Protein AF-A0A928P678-F1 (afdb_monomer_lite)

Sequence (220 aa):
MGSKSMKQNYIYITSKEWFEETPLKNPVLSLDHNLEQIYPKFYNIEYDLKILATKPATAEEKECPGYNDYREKYGKLDISAIDIAVSSNTSKNVFLNGFNQKQFEYIAPLIKETAEILCLFKCPKINDLSLLSTFKNLRCVHIYWNNSLENLWDMKDNSALMALSFVYVTKLSNVEALANTHIEYINLDSSDNSGKNKKLDVDKSVFEKMKTLKHLFLTI

Radius of gyration: 17.92 Å; chains: 1; bounding box: 51×36×49 Å

Structure (mmCIF, N/CA/C/O backbone):
data_AF-A0A928P678-F1
#
_entry.id   AF-A0A928P678-F1
#
loop_
_atom_site.group_PDB
_atom_site.id
_atom_site.type_symbol
_atom_site.label_atom_id
_atom_site.label_alt_id
_atom_site.label_comp_id
_atom_site.label_asym_id
_atom_site.label_entity_id
_atom_site.label_seq_id
_atom_site.pdbx_PDB_ins_code
_atom_site.Cartn_x
_atom_site.Cartn_y
_atom_site.Cartn_z
_atom_site.occupancy
_atom_site.B_iso_or_equiv
_atom_site.auth_seq_id
_atom_site.auth_comp_id
_atom_site.auth_asym_id
_atom_site.auth_atom_id
_atom_site.pdbx_PDB_model_num
ATOM 1 N N . MET A 1 1 ? 37.704 9.209 -14.124 1.00 35.56 1 MET A N 1
ATOM 2 C CA . MET A 1 1 ? 36.331 9.328 -13.586 1.00 35.56 1 MET A CA 1
ATOM 3 C C . MET A 1 1 ? 35.421 8.435 -14.414 1.00 35.56 1 MET A C 1
ATOM 5 O O . MET A 1 1 ? 35.062 8.803 -15.521 1.00 35.56 1 MET A O 1
ATOM 9 N N . GLY A 1 2 ? 35.148 7.218 -13.942 1.00 34.03 2 GLY A N 1
ATOM 10 C CA . GLY A 1 2 ? 34.249 6.299 -14.641 1.00 34.03 2 GLY A CA 1
ATOM 11 C C . GLY A 1 2 ? 32.801 6.690 -14.367 1.00 34.03 2 GLY A C 1
ATOM 12 O O . GLY A 1 2 ? 32.379 6.676 -13.211 1.00 34.03 2 GLY A O 1
ATOM 13 N N . SER A 1 3 ? 32.046 7.047 -15.406 1.00 35.03 3 SER A N 1
ATOM 14 C CA . SER A 1 3 ? 30.596 7.183 -15.300 1.00 35.03 3 SER A CA 1
ATOM 15 C C . SER A 1 3 ? 30.027 5.817 -14.919 1.00 35.03 3 SER A C 1
ATOM 17 O O . SER A 1 3 ? 30.058 4.882 -15.722 1.00 35.03 3 SER A O 1
ATOM 19 N N . LYS A 1 4 ? 29.519 5.668 -13.692 1.00 40.44 4 LYS A N 1
ATOM 20 C CA . LYS A 1 4 ? 28.651 4.535 -13.363 1.00 40.44 4 LYS A CA 1
ATOM 21 C C . LYS A 1 4 ? 27.438 4.642 -14.283 1.00 40.44 4 LYS A C 1
ATOM 23 O O . LYS A 1 4 ? 26.583 5.492 -14.057 1.00 40.44 4 LYS A O 1
ATOM 28 N N . SER A 1 5 ? 27.399 3.812 -15.324 1.00 40.16 5 SER A N 1
ATOM 29 C CA . SER A 1 5 ? 26.190 3.543 -16.101 1.00 40.16 5 SER A CA 1
ATOM 30 C C . SER A 1 5 ? 25.056 3.311 -15.100 1.00 40.16 5 SER A C 1
ATOM 32 O O . SER A 1 5 ? 25.120 2.384 -14.285 1.00 40.16 5 SER A O 1
ATOM 34 N N . MET A 1 6 ? 24.068 4.212 -15.074 1.00 42.03 6 MET A N 1
ATOM 35 C CA . MET A 1 6 ? 22.842 3.944 -14.333 1.00 42.03 6 MET A CA 1
ATOM 36 C C . MET A 1 6 ? 22.252 2.686 -14.958 1.00 42.03 6 MET A C 1
ATOM 38 O O . MET A 1 6 ? 21.950 2.679 -16.149 1.00 42.03 6 MET A O 1
ATOM 42 N N . LYS A 1 7 ? 22.124 1.609 -14.176 1.00 52.81 7 LYS A N 1
ATOM 43 C CA . LYS A 1 7 ? 21.363 0.434 -14.608 1.00 52.81 7 LYS A CA 1
ATOM 44 C C . LYS A 1 7 ? 19.956 0.920 -14.936 1.00 52.81 7 LYS A C 1
ATOM 46 O O . LYS A 1 7 ? 19.217 1.301 -14.029 1.00 52.81 7 LYS A O 1
ATOM 51 N N . GLN A 1 8 ? 19.632 0.975 -16.221 1.00 55.31 8 GLN A N 1
ATOM 52 C CA . GLN A 1 8 ? 18.341 1.449 -16.684 1.00 55.31 8 GLN A CA 1
ATOM 53 C C . GLN A 1 8 ? 17.301 0.390 -16.321 1.00 55.31 8 GLN A C 1
ATOM 55 O O . GLN A 1 8 ? 17.362 -0.746 -16.791 1.00 55.31 8 GLN A O 1
ATOM 60 N N . ASN A 1 9 ? 16.398 0.736 -15.406 1.00 60.09 9 ASN A N 1
ATOM 61 C CA . ASN A 1 9 ? 15.208 -0.065 -15.161 1.00 60.09 9 ASN A CA 1
ATOM 62 C C . ASN A 1 9 ? 14.222 0.220 -16.297 1.00 60.09 9 ASN A C 1
ATOM 64 O O . ASN A 1 9 ? 13.996 1.380 -16.636 1.00 60.09 9 ASN A O 1
ATOM 68 N N . TYR A 1 10 ? 13.637 -0.829 -16.857 1.00 63.84 10 TYR A N 1
ATOM 69 C CA . TYR A 1 10 ? 12.568 -0.746 -17.842 1.00 63.84 10 TYR A CA 1
ATOM 70 C C . TYR A 1 10 ? 11.228 -0.715 -17.113 1.00 63.84 10 TYR A C 1
ATOM 72 O O . TYR A 1 10 ? 11.048 -1.437 -16.127 1.00 63.84 10 TYR A O 1
ATOM 80 N N . ILE A 1 11 ? 10.301 0.109 -17.596 1.00 65.12 11 ILE A N 1
ATOM 81 C CA . ILE A 1 11 ? 8.929 0.164 -17.096 1.00 65.12 11 ILE A CA 1
ATOM 82 C C . ILE A 1 11 ? 8.003 -0.431 -18.163 1.00 65.12 11 ILE A C 1
ATOM 84 O O . ILE A 1 11 ? 8.160 -0.186 -19.355 1.00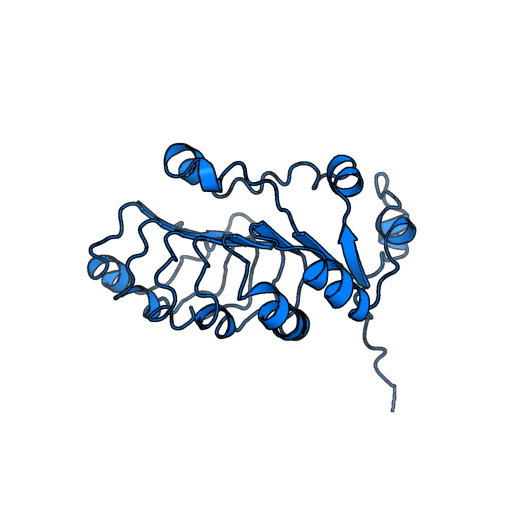 65.12 11 ILE A O 1
ATOM 88 N N . TYR A 1 12 ? 7.063 -1.262 -17.728 1.00 69.56 12 TYR A N 1
ATOM 89 C CA . TYR A 1 12 ? 6.150 -2.025 -18.568 1.00 69.56 12 TYR A CA 1
ATOM 90 C C . TYR A 1 12 ? 4.735 -1.751 -18.103 1.00 69.56 12 TYR A C 1
ATOM 92 O O . TYR A 1 12 ? 4.447 -1.868 -16.914 1.00 69.56 12 TYR A O 1
ATOM 100 N N . ILE A 1 13 ? 3.856 -1.453 -19.048 1.00 64.75 13 ILE A N 1
ATOM 101 C CA . ILE A 1 13 ? 2.420 -1.347 -18.815 1.00 64.75 13 ILE A CA 1
ATOM 102 C C . ILE A 1 13 ? 1.813 -2.541 -19.520 1.00 64.75 13 ILE A C 1
ATOM 104 O O . ILE A 1 13 ? 2.000 -2.712 -20.724 1.00 64.75 13 ILE A O 1
ATOM 108 N N . THR A 1 14 ? 1.188 -3.427 -18.760 1.00 61.69 14 THR A N 1
ATOM 109 C CA . THR A 1 14 ? 0.862 -4.756 -19.278 1.00 61.69 14 THR A CA 1
ATOM 110 C C . THR A 1 14 ? -0.598 -4.839 -19.671 1.00 61.69 14 THR A C 1
ATOM 112 O O . THR A 1 14 ? -1.464 -4.456 -18.885 1.00 61.69 14 THR A O 1
ATOM 115 N N . SER A 1 15 ? -0.868 -5.385 -20.859 1.00 56.16 15 SER A N 1
ATOM 116 C CA . SER A 1 15 ? -2.219 -5.771 -21.262 1.00 56.16 15 SER A CA 1
ATOM 117 C C . SER A 1 15 ? -2.714 -6.966 -20.438 1.00 56.16 15 SER A C 1
ATOM 119 O O . SER A 1 15 ? -1.932 -7.692 -19.815 1.00 56.16 15 SER A O 1
ATOM 121 N N . LYS A 1 16 ? -4.033 -7.187 -20.451 1.00 57.53 16 LYS A N 1
ATOM 122 C CA . LYS A 1 16 ? -4.677 -8.345 -19.815 1.00 57.53 16 LYS A CA 1
ATOM 123 C C . LYS A 1 16 ? -4.087 -9.678 -20.307 1.00 57.53 16 LYS A C 1
ATOM 125 O O . LYS A 1 16 ? -3.743 -10.521 -19.485 1.00 57.53 16 LYS A O 1
ATOM 130 N N . GLU A 1 17 ? -3.852 -9.791 -21.615 1.00 53.03 17 GLU A N 1
ATOM 131 C CA . GLU A 1 17 ? -3.246 -10.958 -22.279 1.00 53.03 17 GLU A CA 1
ATOM 132 C C . GLU A 1 17 ? -1.843 -11.286 -21.747 1.00 53.03 17 GLU A C 1
ATOM 134 O O . GLU A 1 17 ? -1.549 -12.440 -21.456 1.00 53.03 17 GLU A O 1
ATOM 139 N N . TRP A 1 18 ? -0.988 -10.276 -21.535 1.00 55.50 18 TRP A N 1
ATOM 140 C CA . TRP A 1 18 ? 0.354 -10.492 -20.981 1.00 55.50 18 TRP A CA 1
ATOM 141 C C . TRP A 1 18 ? 0.304 -11.119 -19.593 1.00 55.50 18 TRP A C 1
ATOM 143 O O . TRP A 1 18 ? 1.054 -12.046 -19.288 1.00 55.50 18 TRP A O 1
ATOM 153 N N . PHE A 1 19 ? -0.585 -10.604 -18.739 1.00 55.97 19 PHE A N 1
ATOM 154 C CA . PHE A 1 19 ? -0.752 -11.134 -17.396 1.00 55.97 19 PHE A CA 1
ATOM 155 C C . PHE A 1 19 ? -1.125 -12.606 -17.516 1.00 55.97 19 PHE A C 1
ATOM 157 O O . PHE A 1 19 ? -0.399 -13.447 -16.999 1.00 55.97 19 PHE A O 1
ATOM 164 N N . GLU A 1 20 ? -2.148 -12.906 -18.320 1.00 57.41 20 GLU A N 1
ATOM 165 C CA . GLU A 1 20 ? -2.665 -14.246 -18.581 1.00 57.41 20 GLU A CA 1
ATOM 166 C C . GLU A 1 20 ? -1.656 -15.262 -19.148 1.00 57.41 20 GLU A C 1
ATOM 168 O O . GLU A 1 20 ? -1.923 -16.461 -19.118 1.00 57.41 20 GLU A O 1
ATOM 173 N N . GLU A 1 21 ? -0.485 -14.849 -19.613 1.00 52.69 21 GLU A N 1
ATOM 174 C CA . GLU A 1 21 ? 0.541 -15.759 -20.141 1.00 52.69 21 GLU A CA 1
ATOM 175 C C . GLU A 1 21 ? 1.731 -15.970 -19.189 1.00 52.69 21 GLU A C 1
ATOM 177 O O . GLU A 1 21 ? 2.637 -16.754 -19.476 1.00 52.69 21 GLU A O 1
ATOM 182 N N . THR A 1 22 ? 1.746 -15.308 -18.029 1.00 54.31 22 THR A N 1
ATOM 183 C CA . THR A 1 22 ? 2.874 -15.354 -17.081 1.00 54.31 22 THR A CA 1
ATOM 184 C C . THR A 1 22 ? 2.520 -16.092 -15.783 1.00 54.31 22 THR A C 1
ATOM 186 O O . THR A 1 22 ? 1.346 -16.254 -15.465 1.00 54.31 22 THR A O 1
ATOM 189 N N . PRO A 1 23 ? 3.499 -16.472 -14.935 1.00 47.72 23 PRO A N 1
ATOM 190 C CA . PRO A 1 23 ? 3.231 -16.883 -13.548 1.00 47.72 23 PRO A CA 1
ATOM 191 C C . PRO A 1 23 ? 2.574 -15.778 -12.702 1.00 47.72 23 PRO A C 1
ATOM 193 O O . PRO A 1 23 ? 2.156 -16.022 -11.576 1.00 47.72 23 PRO A O 1
ATOM 196 N N . LEU A 1 24 ? 2.506 -14.555 -13.241 1.00 49.16 24 LEU A N 1
ATOM 197 C CA . LEU A 1 24 ? 1.753 -13.438 -12.693 1.00 49.16 24 LEU A CA 1
ATOM 198 C C . LEU A 1 24 ? 0.317 -13.386 -13.245 1.00 49.16 24 LEU A C 1
ATOM 200 O O . LEU A 1 24 ? -0.391 -12.498 -12.825 1.00 49.16 24 LEU A O 1
ATOM 204 N N . LYS A 1 25 ? -0.143 -14.309 -14.116 1.00 44.25 25 LYS A N 1
ATOM 205 C CA . LYS A 1 25 ? -1.545 -14.470 -14.610 1.00 44.25 25 LYS A CA 1
ATOM 206 C C . LYS A 1 25 ? -2.571 -14.442 -13.513 1.00 44.25 25 LYS A C 1
ATOM 208 O O . LYS A 1 25 ? -3.686 -13.960 -13.672 1.00 44.25 25 LYS A O 1
ATOM 213 N N . ASN A 1 26 ? -2.149 -14.995 -12.407 1.00 42.22 26 ASN A N 1
ATOM 214 C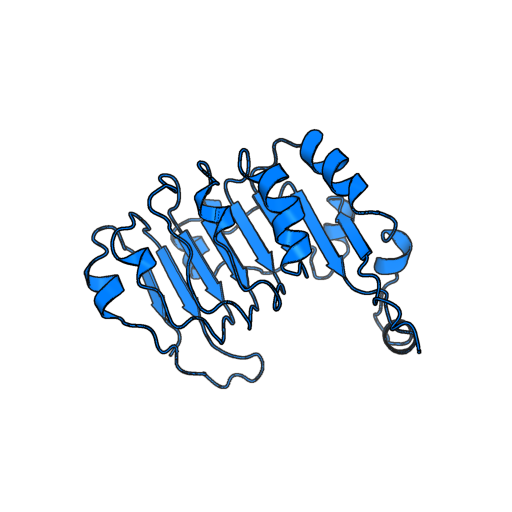 CA . ASN A 1 26 ? -2.841 -14.989 -11.167 1.00 42.22 26 ASN A CA 1
ATOM 215 C C . ASN A 1 26 ? -1.676 -14.862 -10.208 1.00 42.22 26 ASN A C 1
ATOM 217 O O . ASN A 1 26 ? -1.098 -15.896 -9.854 1.00 42.22 26 ASN A O 1
ATOM 221 N N . PRO A 1 27 ? -1.200 -13.648 -9.858 1.00 43.91 27 PRO A N 1
ATOM 222 C CA . PRO A 1 27 ? -0.402 -13.636 -8.676 1.00 43.91 27 PRO A CA 1
ATOM 223 C C . PRO A 1 27 ? -1.417 -14.146 -7.666 1.00 43.91 27 PRO A C 1
ATOM 225 O O . PRO A 1 27 ? -2.398 -13.474 -7.358 1.00 43.91 27 PRO A O 1
ATOM 228 N N . VAL A 1 28 ? -1.183 -15.326 -7.120 1.00 41.03 28 VAL A N 1
ATOM 229 C CA . VAL A 1 28 ? -1.714 -15.640 -5.807 1.00 41.03 28 VAL A CA 1
ATOM 230 C C . VAL A 1 28 ? -0.968 -14.719 -4.819 1.00 41.03 28 VAL A C 1
ATOM 232 O O . VAL A 1 28 ? -0.422 -15.146 -3.821 1.00 41.03 28 VAL A O 1
ATOM 235 N N . LEU A 1 29 ? -0.946 -13.407 -5.094 1.00 45.59 29 LEU A N 1
ATOM 236 C CA . LEU A 1 29 ? -1.287 -12.359 -4.164 1.00 45.59 29 LEU A CA 1
ATOM 237 C C . LEU A 1 29 ? -2.767 -12.553 -3.847 1.00 45.59 29 LEU A C 1
ATOM 239 O O . LEU A 1 29 ? -3.598 -11.680 -4.071 1.00 45.59 29 LEU A O 1
ATOM 243 N N . SER A 1 30 ? -3.080 -13.721 -3.286 1.00 42.94 30 SER A N 1
ATOM 244 C CA . SER A 1 30 ? -3.978 -13.748 -2.162 1.00 42.94 30 SER A CA 1
ATOM 245 C C . SER A 1 30 ? -3.389 -12.693 -1.226 1.00 42.94 30 SER A C 1
ATOM 247 O O . SER A 1 30 ? -2.447 -12.963 -0.480 1.00 42.94 30 SER A O 1
ATOM 249 N N . LEU A 1 31 ? -3.895 -11.460 -1.323 1.00 50.00 31 LEU A N 1
ATOM 250 C CA . LEU A 1 31 ? -4.206 -10.682 -0.136 1.00 50.00 31 LEU A CA 1
ATOM 251 C C . LEU A 1 31 ? -4.654 -11.725 0.869 1.00 50.00 31 LEU A C 1
ATOM 253 O O . LEU A 1 31 ? -5.647 -12.352 0.562 1.00 50.00 31 LEU A O 1
ATOM 257 N N . ASP A 1 32 ? -3.817 -12.046 1.861 1.00 54.75 32 ASP A N 1
ATOM 258 C CA . ASP A 1 32 ? -3.996 -13.108 2.865 1.00 54.75 32 ASP A CA 1
ATOM 259 C C . ASP A 1 32 ? -5.317 -13.886 2.716 1.00 54.75 32 ASP A C 1
ATOM 261 O O . ASP A 1 32 ? -6.356 -13.263 2.844 1.00 54.75 32 ASP A O 1
ATOM 265 N N . HIS A 1 33 ? -5.337 -15.202 2.482 1.00 54.41 33 HIS A N 1
ATOM 266 C CA . HIS A 1 33 ? -6.584 -15.972 2.290 1.00 54.41 33 HIS A CA 1
ATOM 267 C C . HIS A 1 33 ? -7.693 -15.661 3.329 1.00 54.41 33 HIS A C 1
ATOM 269 O O . HIS A 1 33 ? -8.878 -15.833 3.051 1.00 54.41 33 HIS A O 1
ATOM 275 N N . ASN A 1 34 ? -7.342 -15.131 4.506 1.00 56.28 34 ASN A N 1
ATOM 276 C CA . ASN A 1 34 ? -8.283 -14.597 5.490 1.00 56.28 34 ASN A CA 1
ATOM 277 C C . ASN A 1 34 ? -9.006 -13.290 5.064 1.00 56.28 34 ASN A C 1
ATOM 279 O O . ASN A 1 34 ? -10.172 -13.100 5.404 1.00 56.28 34 ASN A O 1
ATOM 283 N N . LEU A 1 35 ? -8.368 -12.396 4.301 1.00 61.62 35 LEU A N 1
ATOM 284 C CA . LEU A 1 35 ? -8.981 -11.244 3.622 1.00 61.62 35 LEU A CA 1
ATOM 285 C C . LEU A 1 35 ? -10.094 -11.672 2.651 1.00 61.62 35 LEU A C 1
ATOM 287 O O . LEU A 1 35 ? -11.059 -10.925 2.524 1.00 61.62 35 LEU A O 1
ATOM 291 N N . GLU A 1 36 ? -10.022 -12.856 2.026 1.00 61.53 36 GLU A N 1
ATOM 292 C CA . GLU A 1 36 ? -11.104 -13.404 1.179 1.00 61.53 36 GLU A CA 1
ATOM 293 C C . GLU A 1 36 ? -12.408 -13.568 1.943 1.00 61.53 36 GLU A C 1
ATOM 295 O O . GLU A 1 36 ? -13.468 -13.135 1.491 1.00 61.53 36 GLU A O 1
ATOM 300 N N . GLN A 1 37 ? -12.313 -14.179 3.122 1.00 60.84 37 GLN A N 1
ATOM 301 C CA . GLN A 1 37 ? -13.475 -14.521 3.932 1.00 60.84 37 GLN A CA 1
ATOM 302 C C . GLN A 1 37 ? -14.146 -13.271 4.508 1.00 60.84 37 GLN A C 1
ATOM 304 O O . GLN A 1 37 ? -15.360 -13.252 4.702 1.00 60.84 37 GLN A O 1
ATOM 309 N N . ILE A 1 38 ? -13.360 -12.226 4.777 1.00 61.66 38 ILE A N 1
ATOM 310 C CA . ILE A 1 38 ? -13.812 -11.037 5.505 1.00 61.66 38 ILE A CA 1
ATOM 311 C C . ILE A 1 38 ? -14.162 -9.890 4.542 1.00 61.66 38 ILE A C 1
ATOM 313 O O . ILE A 1 38 ? -15.162 -9.195 4.724 1.00 61.66 38 ILE A O 1
ATOM 317 N N . TYR A 1 39 ? -13.367 -9.698 3.489 1.00 68.31 39 TYR A N 1
ATOM 318 C CA . TYR A 1 39 ? -13.555 -8.660 2.478 1.00 68.31 39 TYR A CA 1
ATOM 319 C C . TYR A 1 39 ? -13.369 -9.244 1.071 1.00 68.31 39 TYR A C 1
ATOM 321 O O . TYR A 1 39 ? -12.397 -8.917 0.389 1.00 68.31 39 TYR A O 1
ATOM 329 N N . PRO A 1 40 ? -14.331 -10.037 0.569 1.00 62.62 40 PRO A N 1
ATOM 330 C CA . PRO A 1 40 ? -14.218 -10.699 -0.735 1.00 62.62 40 PRO A CA 1
ATOM 331 C C . PRO A 1 40 ? -13.987 -9.713 -1.890 1.00 62.62 40 PRO A C 1
ATOM 333 O O . PRO A 1 40 ? -13.274 -10.019 -2.843 1.00 62.62 40 PRO A O 1
ATOM 336 N N . LYS A 1 41 ? -14.503 -8.481 -1.758 1.00 64.31 41 LYS A N 1
ATOM 337 C CA . LYS A 1 41 ? -14.262 -7.363 -2.688 1.00 64.31 41 LYS A CA 1
ATOM 338 C C . LYS A 1 41 ? -12.788 -6.953 -2.818 1.00 64.31 41 LYS A C 1
ATOM 340 O O . LYS A 1 41 ? -12.440 -6.280 -3.780 1.00 64.31 41 LYS A O 1
ATOM 345 N N . PHE A 1 42 ? -11.956 -7.288 -1.835 1.00 65.44 42 PHE A N 1
ATOM 346 C CA . PHE A 1 42 ? -10.526 -7.011 -1.843 1.00 65.44 42 PHE A CA 1
ATOM 347 C C . PHE A 1 42 ? -9.707 -8.237 -2.236 1.00 65.44 42 PHE A C 1
ATOM 349 O O . PHE A 1 42 ? -8.579 -8.081 -2.652 1.00 65.44 42 PHE A O 1
ATOM 356 N N . TYR A 1 43 ? -10.229 -9.454 -2.157 1.00 59.66 43 TYR A N 1
ATOM 357 C CA . TYR A 1 43 ? -9.418 -10.636 -2.432 1.00 59.66 43 TYR A CA 1
ATOM 358 C C . TYR A 1 43 ? -9.335 -11.000 -3.917 1.00 59.66 43 TYR A C 1
ATOM 360 O O . TYR A 1 43 ? -8.250 -11.241 -4.439 1.00 59.66 43 TYR A O 1
ATOM 368 N N . ASN A 1 44 ? -10.469 -10.992 -4.620 1.00 64.00 44 ASN A N 1
ATOM 369 C CA . ASN A 1 44 ? -10.518 -11.321 -6.044 1.00 64.00 44 ASN A CA 1
ATOM 370 C C . ASN A 1 44 ? -10.496 -10.043 -6.894 1.00 64.00 44 ASN A C 1
ATOM 372 O O . ASN A 1 44 ? -11.467 -9.708 -7.574 1.00 64.00 44 ASN A O 1
ATOM 376 N N . ILE A 1 45 ? -9.412 -9.275 -6.768 1.00 68.00 45 ILE A N 1
ATOM 377 C CA . ILE A 1 45 ? -9.255 -8.007 -7.483 1.00 68.00 45 ILE A CA 1
ATOM 378 C C . ILE A 1 45 ? -8.695 -8.263 -8.876 1.00 68.00 45 ILE A C 1
ATOM 380 O O . ILE A 1 45 ? -7.548 -8.685 -9.045 1.00 68.00 45 ILE A O 1
ATOM 384 N N . GLU A 1 46 ? -9.466 -7.878 -9.887 1.00 75.06 46 GLU A N 1
ATOM 385 C CA . GLU A 1 46 ? -8.901 -7.575 -11.192 1.00 75.06 46 GLU A CA 1
ATOM 386 C C . GLU A 1 46 ? -8.268 -6.177 -11.138 1.00 75.06 46 GLU A C 1
ATOM 388 O O . GLU A 1 46 ? -8.942 -5.176 -10.894 1.00 75.06 46 GLU A O 1
ATOM 393 N N . TYR A 1 47 ? -6.943 -6.114 -11.294 1.00 77.06 47 TYR A N 1
ATOM 394 C CA . TYR A 1 47 ? -6.223 -4.841 -11.345 1.00 77.06 47 TYR A CA 1
ATOM 395 C C . TYR A 1 47 ? -6.391 -4.189 -12.720 1.00 77.06 47 TYR A C 1
ATOM 397 O O . TYR A 1 47 ? -5.930 -4.739 -13.724 1.00 77.06 47 TYR A O 1
ATOM 405 N N . ASP A 1 48 ? -7.004 -3.008 -12.746 1.00 81.69 48 ASP A N 1
ATOM 406 C CA . ASP A 1 48 ? -7.289 -2.233 -13.961 1.00 81.69 48 ASP A CA 1
ATOM 407 C C . ASP A 1 48 ? -6.021 -1.592 -14.541 1.00 81.69 48 ASP A C 1
ATOM 409 O O . ASP A 1 48 ? -5.924 -1.351 -15.744 1.00 81.69 48 ASP A O 1
ATOM 413 N N . LEU A 1 49 ? -5.035 -1.320 -13.679 1.00 83.81 49 LEU A N 1
ATOM 414 C CA . LEU A 1 49 ? -3.736 -0.777 -14.056 1.00 83.81 49 LEU A CA 1
ATOM 415 C C . LEU A 1 49 ? -2.623 -1.615 -13.450 1.00 83.81 49 LEU A C 1
ATOM 417 O O . LEU A 1 49 ? -2.488 -1.715 -12.232 1.00 83.81 49 LEU A O 1
ATOM 421 N N . LYS A 1 50 ? -1.797 -2.194 -14.316 1.00 82.12 50 LYS A N 1
ATOM 422 C CA . LYS A 1 50 ? -0.681 -3.060 -13.938 1.00 82.12 50 LYS A CA 1
ATOM 423 C C . LYS A 1 50 ? 0.592 -2.512 -14.552 1.00 82.12 50 LYS A C 1
ATOM 425 O O . LYS A 1 50 ? 0.719 -2.454 -15.778 1.00 82.12 50 LYS A O 1
ATOM 430 N N . ILE A 1 51 ? 1.523 -2.104 -13.696 1.00 82.44 51 ILE A N 1
ATOM 431 C CA . ILE A 1 51 ? 2.786 -1.516 -14.125 1.00 82.44 51 ILE A CA 1
ATOM 432 C C . ILE A 1 51 ? 3.935 -2.223 -13.427 1.00 82.44 51 ILE A C 1
ATOM 434 O O . ILE A 1 51 ? 3.961 -2.381 -12.206 1.00 82.44 51 ILE A O 1
ATOM 438 N N . LEU A 1 52 ? 4.903 -2.663 -14.217 1.00 80.06 52 LEU A N 1
ATOM 439 C CA . LEU A 1 52 ? 6.066 -3.384 -13.735 1.00 80.06 52 LEU A CA 1
ATOM 440 C C . LEU A 1 52 ? 7.319 -2.581 -14.040 1.00 80.06 52 LEU A C 1
ATOM 442 O O . LEU A 1 52 ? 7.549 -2.192 -15.175 1.00 80.06 52 LEU A O 1
ATOM 446 N N . ALA A 1 53 ? 8.155 -2.368 -13.036 1.00 78.19 53 ALA A N 1
ATOM 447 C CA . ALA A 1 53 ? 9.491 -1.823 -13.170 1.00 78.19 53 ALA A CA 1
ATOM 448 C C . ALA A 1 53 ? 10.494 -2.963 -12.954 1.00 78.19 53 ALA A C 1
ATOM 450 O O . ALA A 1 53 ? 10.653 -3.468 -11.846 1.00 78.19 53 ALA A O 1
ATOM 451 N N . THR A 1 54 ? 11.190 -3.389 -14.006 1.00 71.31 54 THR A N 1
ATOM 452 C CA . THR A 1 54 ? 12.186 -4.466 -13.911 1.00 71.31 54 THR A CA 1
ATOM 453 C C . THR A 1 54 ? 13.477 -4.111 -14.635 1.00 71.31 54 THR A C 1
ATOM 455 O O . THR A 1 54 ? 13.511 -3.279 -15.539 1.00 71.31 54 THR A O 1
ATOM 458 N N . LYS A 1 55 ? 14.577 -4.743 -14.228 1.00 69.19 55 LYS A N 1
ATOM 459 C CA . LYS A 1 55 ? 15.851 -4.664 -14.947 1.00 69.19 55 LYS A CA 1
ATOM 460 C C . LYS A 1 55 ? 15.769 -5.498 -16.239 1.00 69.19 55 LYS A C 1
ATOM 462 O O . LYS A 1 55 ? 15.012 -6.476 -16.278 1.00 69.19 55 LYS A O 1
ATOM 467 N N . PRO A 1 56 ? 16.558 -5.168 -17.277 1.00 65.81 56 PRO A N 1
ATOM 468 C CA . PRO A 1 56 ? 16.724 -6.089 -18.396 1.00 65.81 56 PRO A CA 1
ATOM 469 C C . PRO A 1 56 ? 17.258 -7.424 -17.873 1.00 65.81 56 PRO A C 1
ATOM 471 O O . PRO A 1 56 ? 17.994 -7.461 -16.878 1.00 65.81 56 PRO A O 1
ATOM 474 N N . ALA A 1 57 ? 16.874 -8.517 -18.530 1.00 68.25 57 ALA A N 1
ATOM 475 C CA . ALA A 1 57 ? 17.426 -9.817 -18.186 1.00 68.25 57 ALA A CA 1
ATOM 476 C C . ALA A 1 57 ? 18.933 -9.857 -18.449 1.00 68.25 57 ALA A C 1
ATOM 478 O O . ALA A 1 57 ? 19.413 -9.332 -19.459 1.00 68.25 57 ALA A O 1
ATOM 479 N N . THR A 1 58 ? 19.675 -10.473 -17.533 1.00 70.44 58 THR A N 1
ATOM 480 C CA . THR A 1 58 ? 21.098 -10.769 -17.753 1.00 70.44 58 THR A CA 1
ATOM 481 C C . THR A 1 58 ? 21.248 -11.887 -18.787 1.00 70.44 58 THR A C 1
ATOM 483 O O . THR A 1 58 ? 20.293 -12.614 -19.044 1.00 70.44 58 THR A O 1
ATOM 486 N N . ALA A 1 59 ? 22.433 -12.040 -19.388 1.00 73.62 59 ALA A N 1
ATOM 487 C CA . ALA A 1 59 ? 22.699 -13.143 -20.320 1.00 73.62 59 ALA A CA 1
ATOM 488 C C . ALA A 1 59 ? 22.425 -14.512 -19.668 1.00 73.62 59 ALA A C 1
ATOM 490 O O . ALA A 1 59 ? 21.698 -15.321 -20.226 1.00 73.62 59 ALA A O 1
ATOM 491 N N . GLU A 1 60 ? 22.883 -14.695 -18.429 1.00 70.00 60 GLU A N 1
ATOM 492 C CA . GLU A 1 60 ? 22.624 -15.895 -17.622 1.00 70.00 60 GLU A CA 1
ATOM 493 C C . GLU A 1 60 ? 21.125 -16.133 -17.380 1.00 70.00 60 GLU A C 1
ATOM 495 O O . GLU A 1 60 ? 20.652 -17.258 -17.490 1.00 70.00 60 GLU A O 1
ATOM 500 N N . GLU A 1 61 ? 20.349 -15.078 -17.088 1.00 69.12 61 GLU A N 1
ATOM 501 C CA . GLU A 1 61 ? 18.895 -15.198 -16.912 1.00 69.12 61 GLU A CA 1
ATOM 502 C C . GLU A 1 61 ? 18.213 -15.665 -18.206 1.00 69.12 61 GLU A C 1
ATOM 504 O O . GLU A 1 61 ? 17.229 -16.391 -18.116 1.00 69.12 61 GLU A O 1
ATOM 509 N N . LYS A 1 62 ? 18.734 -15.291 -19.385 1.00 68.56 62 LYS A N 1
ATOM 510 C CA . LYS A 1 62 ? 18.193 -15.710 -20.690 1.00 68.56 62 LYS A CA 1
ATOM 511 C C . LYS A 1 62 ? 18.495 -17.167 -21.034 1.00 68.56 62 LYS A C 1
ATOM 513 O O . LYS A 1 62 ? 17.748 -17.771 -21.794 1.00 68.56 62 LYS A O 1
ATOM 518 N N . GLU A 1 63 ? 19.578 -17.714 -20.493 1.00 70.19 63 GLU A N 1
ATOM 519 C CA . GLU A 1 63 ? 19.996 -19.102 -20.717 1.00 70.19 63 GLU A CA 1
ATOM 520 C C . GLU A 1 63 ? 19.286 -20.095 -19.779 1.00 70.19 63 GLU A C 1
ATOM 522 O O . GLU A 1 63 ? 19.325 -21.304 -20.012 1.00 70.19 63 GLU A O 1
ATOM 527 N N . CYS A 1 64 ? 18.595 -19.608 -18.740 1.00 58.81 64 CYS A N 1
ATOM 528 C CA . CYS A 1 64 ? 17.819 -20.450 -17.833 1.00 58.81 64 CYS A CA 1
ATOM 529 C C . CYS A 1 64 ? 16.670 -21.173 -18.567 1.00 58.81 64 CYS A C 1
ATOM 531 O O . CYS A 1 64 ? 15.796 -20.510 -19.135 1.00 58.81 64 CYS A O 1
ATOM 533 N N . PRO A 1 65 ? 16.577 -22.516 -18.491 1.00 45.97 65 PRO A N 1
ATOM 534 C CA . PRO A 1 65 ? 15.439 -23.260 -19.023 1.00 45.97 65 PRO A CA 1
ATOM 535 C C . PRO A 1 65 ? 14.131 -22.783 -18.375 1.00 45.97 65 PRO A C 1
ATOM 537 O O . PRO A 1 65 ? 13.989 -22.815 -17.153 1.00 45.97 65 PRO A O 1
ATOM 540 N N . GLY A 1 66 ? 13.181 -22.315 -19.188 1.00 53.44 66 GLY A N 1
ATOM 541 C CA . GLY A 1 66 ? 11.930 -21.706 -18.715 1.00 53.44 66 GLY A CA 1
ATOM 542 C C . GLY A 1 66 ? 11.966 -20.179 -18.582 1.00 53.44 66 GLY A C 1
ATOM 543 O O . GLY A 1 66 ? 10.930 -19.582 -18.283 1.00 53.44 66 GLY A O 1
ATOM 544 N N . TYR A 1 67 ? 13.108 -19.529 -18.849 1.00 53.28 67 TYR A N 1
ATOM 545 C CA . TYR A 1 67 ? 13.120 -18.104 -19.170 1.00 53.28 67 TYR A CA 1
ATOM 546 C C . TYR A 1 67 ? 12.315 -17.897 -20.446 1.00 53.28 67 TYR A C 1
ATOM 548 O O . TYR A 1 67 ? 12.579 -18.506 -21.481 1.00 53.28 67 TYR A O 1
ATOM 556 N N . ASN A 1 68 ? 11.295 -17.062 -20.353 1.00 55.88 68 ASN A N 1
ATOM 557 C CA . ASN A 1 68 ? 10.396 -16.792 -21.453 1.00 55.88 68 ASN A CA 1
ATOM 558 C C . ASN A 1 68 ? 10.521 -15.291 -21.792 1.00 55.88 68 ASN A C 1
ATOM 560 O O . ASN A 1 68 ? 10.835 -14.453 -20.940 1.00 55.88 68 ASN A O 1
ATOM 564 N N . ASP A 1 69 ? 10.484 -14.983 -23.087 1.00 58.22 69 ASP A N 1
ATOM 565 C CA . ASP A 1 69 ? 11.096 -13.798 -23.718 1.00 58.22 69 ASP A CA 1
ATOM 566 C C . ASP A 1 69 ? 10.333 -12.483 -23.472 1.00 58.22 69 ASP A C 1
ATOM 568 O O . ASP A 1 69 ? 10.657 -11.427 -24.022 1.00 58.22 69 ASP A O 1
ATOM 572 N N . TYR A 1 70 ? 9.330 -12.518 -22.597 1.00 55.97 70 TYR A N 1
ATOM 573 C CA . TYR A 1 70 ? 8.358 -11.451 -22.391 1.00 55.97 70 TYR A CA 1
ATOM 574 C C . TYR A 1 70 ? 8.983 -10.099 -22.013 1.00 55.97 70 TYR A C 1
ATOM 576 O O . TYR A 1 70 ? 8.438 -9.051 -22.363 1.00 55.97 70 TYR A O 1
ATOM 584 N N . ARG A 1 71 ? 10.140 -10.085 -21.335 1.00 57.66 71 ARG A N 1
ATOM 585 C CA . ARG A 1 71 ? 10.861 -8.832 -21.035 1.00 57.66 71 ARG A CA 1
ATOM 586 C C . ARG A 1 71 ? 11.358 -8.134 -22.306 1.00 57.66 71 ARG A C 1
ATOM 588 O O . ARG A 1 71 ? 11.396 -6.914 -22.345 1.00 57.66 71 ARG A O 1
ATOM 595 N N . GLU A 1 72 ? 11.711 -8.884 -23.346 1.00 56.16 72 GLU A N 1
ATOM 596 C CA . GLU A 1 72 ? 12.176 -8.339 -24.628 1.00 56.16 72 GLU A CA 1
ATOM 597 C C . GLU A 1 72 ? 11.014 -8.046 -25.584 1.00 56.16 72 GLU A C 1
ATOM 599 O O . GLU A 1 72 ? 11.027 -7.031 -26.279 1.00 56.16 72 GLU A O 1
ATOM 604 N N . LYS A 1 73 ? 9.972 -8.888 -25.573 1.00 54.78 73 LYS A N 1
ATOM 605 C CA . LYS A 1 73 ? 8.781 -8.733 -26.424 1.00 54.78 73 LYS A CA 1
ATOM 606 C C . LYS A 1 73 ? 7.930 -7.513 -26.049 1.00 54.78 73 LYS A C 1
ATOM 608 O O . LYS A 1 73 ? 7.463 -6.800 -26.937 1.00 54.78 73 LYS A O 1
ATOM 613 N N . TYR A 1 74 ? 7.764 -7.245 -24.751 1.00 52.94 74 TYR A N 1
ATOM 614 C CA . TYR A 1 74 ? 6.895 -6.171 -24.238 1.00 52.94 74 TYR A CA 1
ATOM 615 C C . TYR A 1 74 ? 7.668 -5.004 -23.592 1.00 52.94 74 TYR A C 1
ATOM 617 O O . TYR A 1 74 ? 7.073 -3.988 -23.233 1.00 52.94 74 TYR A O 1
ATOM 625 N N . GLY A 1 75 ? 8.992 -5.121 -23.442 1.00 55.16 75 GLY A N 1
ATOM 626 C CA . GLY A 1 75 ? 9.843 -4.103 -22.822 1.00 55.16 75 GLY A CA 1
ATOM 627 C C . GLY A 1 75 ? 10.232 -3.008 -23.769 1.00 55.16 75 GLY A C 1
ATOM 628 O O . GLY A 1 75 ? 11.286 -3.066 -24.395 1.00 55.16 75 GLY A O 1
ATOM 629 N N . LYS A 1 76 ? 9.370 -2.002 -23.882 1.00 53.09 76 LYS A N 1
ATOM 630 C CA . LYS A 1 76 ? 9.603 -0.915 -24.834 1.00 53.09 76 LYS A CA 1
ATOM 631 C C . LYS A 1 76 ? 9.314 0.486 -24.324 1.00 53.09 76 LYS A C 1
ATOM 633 O O . LYS A 1 76 ? 9.492 1.417 -25.101 1.00 53.09 76 LYS A O 1
ATOM 638 N N . LEU A 1 77 ? 8.889 0.676 -23.077 1.00 53.06 77 LEU A N 1
ATOM 639 C CA . LEU A 1 77 ? 8.275 1.948 -22.709 1.00 53.06 77 LEU A CA 1
ATOM 640 C C . LEU A 1 77 ? 9.085 2.751 -21.683 1.00 53.06 77 LEU A C 1
ATOM 642 O O . LEU A 1 77 ? 9.442 2.295 -20.597 1.00 53.06 77 LEU A O 1
ATOM 646 N N . ASP A 1 78 ? 9.393 3.972 -22.113 1.00 64.44 78 ASP A N 1
ATOM 647 C CA . ASP A 1 78 ? 9.865 5.090 -21.308 1.00 64.44 78 ASP A CA 1
ATOM 648 C C . ASP A 1 78 ? 8.778 5.523 -20.303 1.00 64.44 78 ASP A C 1
ATOM 650 O O . ASP A 1 78 ? 7.599 5.200 -20.459 1.00 64.44 78 ASP A O 1
ATOM 654 N N . ILE A 1 79 ? 9.169 6.264 -19.265 1.00 64.50 79 ILE A N 1
ATOM 655 C CA . ILE A 1 79 ? 8.286 6.747 -18.197 1.00 64.50 79 ILE A CA 1
ATOM 656 C C . ILE A 1 79 ? 7.091 7.552 -18.743 1.00 64.50 79 ILE A C 1
ATOM 658 O O . ILE A 1 79 ? 6.002 7.480 -18.184 1.00 64.50 79 ILE A O 1
ATOM 662 N N . SER A 1 80 ? 7.263 8.212 -19.892 1.00 65.19 80 SER A N 1
ATOM 663 C CA . SER A 1 80 ? 6.226 8.946 -20.632 1.00 65.19 80 SER A CA 1
ATOM 664 C C . SER A 1 80 ? 5.024 8.088 -21.060 1.00 65.19 80 SER A C 1
ATOM 666 O O . SER A 1 80 ? 3.916 8.595 -21.220 1.00 65.19 80 SER A O 1
ATOM 668 N N . ALA A 1 81 ? 5.191 6.771 -21.198 1.00 68.06 81 ALA A N 1
ATOM 669 C CA . ALA A 1 81 ? 4.080 5.867 -21.484 1.00 68.06 81 ALA A CA 1
ATOM 670 C C . ALA A 1 81 ? 3.131 5.681 -20.294 1.00 68.06 81 ALA A C 1
ATOM 672 O O . ALA A 1 81 ? 1.958 5.358 -20.494 1.00 68.06 81 ALA A O 1
ATOM 673 N N . ILE A 1 82 ? 3.634 5.869 -19.065 1.00 75.56 82 ILE A N 1
ATOM 674 C CA . ILE A 1 82 ? 2.822 5.798 -17.844 1.00 75.56 82 ILE A CA 1
ATOM 675 C C . ILE A 1 82 ? 1.755 6.877 -17.902 1.00 75.56 82 ILE A C 1
ATOM 677 O O . ILE A 1 82 ? 0.590 6.580 -17.662 1.00 75.56 82 ILE A O 1
ATOM 681 N N . ASP A 1 83 ? 2.131 8.093 -18.294 1.00 76.81 83 ASP A N 1
ATOM 682 C CA . ASP A 1 83 ? 1.207 9.220 -18.381 1.00 76.81 83 ASP A CA 1
ATOM 683 C C . ASP A 1 83 ? 0.061 8.916 -19.344 1.00 76.81 83 ASP A C 1
ATOM 685 O O . ASP A 1 83 ? -1.094 9.176 -19.016 1.00 76.81 83 ASP A O 1
ATOM 689 N N . ILE A 1 84 ? 0.355 8.310 -20.499 1.00 72.50 84 ILE A N 1
ATOM 690 C CA . ILE A 1 84 ? -0.660 7.916 -21.486 1.00 72.50 84 ILE A CA 1
ATOM 691 C C . ILE A 1 84 ? -1.602 6.869 -20.888 1.00 72.50 84 ILE A C 1
ATOM 693 O O . ILE A 1 84 ? -2.821 7.039 -20.933 1.00 72.50 84 ILE A O 1
ATOM 697 N N . ALA A 1 85 ? -1.052 5.804 -20.301 1.00 70.81 85 ALA A N 1
ATOM 698 C CA . ALA A 1 85 ? -1.865 4.734 -19.735 1.00 70.81 85 ALA A CA 1
ATOM 699 C C . ALA A 1 85 ? -2.744 5.228 -18.584 1.00 70.81 85 ALA A C 1
ATOM 701 O O . ALA A 1 85 ? -3.926 4.898 -18.544 1.00 70.81 85 ALA A O 1
ATOM 702 N N . VAL A 1 86 ? -2.194 6.053 -17.690 1.00 79.69 86 VAL A N 1
ATOM 703 C CA . VAL A 1 86 ? -2.935 6.609 -16.554 1.00 79.69 86 VAL A CA 1
ATOM 704 C C . VAL A 1 86 ? -3.976 7.624 -17.023 1.00 79.69 86 VAL A C 1
ATOM 706 O O . VAL A 1 86 ? -5.126 7.536 -16.614 1.00 79.69 86 VAL A O 1
ATOM 709 N N . SER A 1 87 ? -3.632 8.535 -17.939 1.00 74.69 87 SER A N 1
ATOM 710 C CA . SER A 1 87 ? -4.577 9.546 -18.447 1.00 74.69 87 SER A CA 1
ATOM 711 C C . SER A 1 87 ? -5.752 8.929 -19.205 1.00 74.69 87 SER A C 1
ATOM 713 O O . SER A 1 87 ? -6.840 9.497 -19.237 1.00 74.69 87 SER A O 1
ATOM 715 N N . SER A 1 88 ? -5.543 7.763 -19.820 1.00 68.81 88 SER A N 1
ATOM 716 C CA . SER A 1 88 ? -6.594 7.028 -20.527 1.00 68.81 88 SER A CA 1
ATOM 717 C C . SER A 1 88 ? -7.487 6.177 -19.617 1.00 68.81 88 SER A C 1
ATOM 719 O O . SER A 1 88 ? -8.492 5.649 -20.090 1.00 68.81 88 SER A O 1
ATOM 721 N N . ASN A 1 89 ? -7.138 6.018 -18.334 1.00 65.94 89 ASN A N 1
ATOM 722 C CA . ASN A 1 89 ? -7.729 4.997 -17.476 1.00 65.94 89 ASN A CA 1
ATOM 723 C C . ASN A 1 89 ? -8.131 5.555 -16.101 1.00 65.94 89 ASN A C 1
ATOM 725 O O . ASN A 1 89 ? -7.289 5.975 -15.310 1.00 65.94 89 ASN A O 1
ATOM 729 N N . THR A 1 90 ? -9.418 5.471 -15.754 1.00 80.19 90 THR A N 1
ATOM 730 C CA . THR A 1 90 ? -9.945 5.789 -14.412 1.00 80.19 90 THR A CA 1
ATOM 731 C C . THR A 1 90 ? -9.675 4.644 -13.430 1.00 80.19 90 THR A C 1
ATOM 733 O O . THR A 1 90 ? -10.593 4.102 -12.813 1.00 80.19 90 THR A O 1
ATOM 736 N N . SER A 1 91 ? -8.413 4.228 -13.351 1.00 83.44 91 SER A N 1
ATOM 737 C CA . SER A 1 91 ? -7.985 2.979 -12.718 1.00 83.44 91 SER A CA 1
ATOM 738 C C . SER A 1 91 ? -8.242 3.014 -11.219 1.00 83.44 91 SER A C 1
ATOM 740 O O . SER A 1 91 ? -7.719 3.893 -10.527 1.00 83.44 91 SER A O 1
ATOM 742 N N . LYS A 1 92 ? -8.999 2.045 -10.708 1.00 90.19 92 LYS A N 1
ATOM 743 C CA . LYS A 1 92 ? -9.314 1.943 -9.278 1.00 90.19 92 LYS A CA 1
ATOM 744 C C . LYS A 1 92 ? -8.403 0.949 -8.584 1.00 90.19 92 LYS A C 1
ATOM 746 O O . LYS A 1 92 ? -7.954 1.201 -7.469 1.00 90.19 92 LYS A O 1
ATOM 751 N N . ASN A 1 93 ? -8.089 -0.144 -9.266 1.00 88.31 93 ASN A N 1
ATOM 752 C CA . ASN A 1 93 ? -7.257 -1.214 -8.748 1.00 88.31 93 ASN A CA 1
ATOM 753 C C . ASN A 1 93 ? -5.881 -1.151 -9.414 1.00 88.31 93 ASN A C 1
ATOM 755 O O . ASN A 1 93 ? -5.708 -1.561 -10.563 1.00 88.31 93 ASN A O 1
ATOM 759 N N . VAL A 1 94 ? -4.890 -0.631 -8.692 1.00 89.88 94 VAL A N 1
ATOM 760 C CA . VAL A 1 94 ? -3.546 -0.377 -9.217 1.00 89.88 94 VAL A CA 1
ATOM 761 C C . VAL A 1 94 ? -2.540 -1.371 -8.646 1.00 89.88 94 VAL A C 1
ATOM 763 O O . VAL A 1 94 ? -2.393 -1.514 -7.433 1.00 89.88 94 VAL A O 1
ATOM 766 N N . PHE A 1 95 ? -1.805 -2.031 -9.533 1.00 88.38 95 PHE A N 1
ATOM 767 C CA . PHE A 1 95 ? -0.726 -2.956 -9.217 1.00 88.38 95 PHE A CA 1
ATOM 768 C C . PHE A 1 95 ? 0.610 -2.402 -9.711 1.00 88.38 95 PHE A C 1
ATOM 770 O O . PHE A 1 95 ? 0.810 -2.231 -10.916 1.00 88.38 95 PHE A O 1
ATOM 777 N N . LEU A 1 96 ? 1.537 -2.165 -8.784 1.00 89.56 96 LEU A N 1
ATOM 778 C CA . LEU A 1 96 ? 2.893 -1.698 -9.057 1.00 89.56 96 LEU A CA 1
ATOM 779 C C . LEU A 1 96 ? 3.905 -2.748 -8.601 1.00 89.56 96 LEU A C 1
ATOM 781 O O . LEU A 1 96 ? 3.934 -3.135 -7.433 1.00 89.56 96 LEU A O 1
ATOM 785 N N . ASN A 1 97 ? 4.768 -3.185 -9.513 1.00 86.69 97 ASN A N 1
ATOM 786 C CA . ASN A 1 97 ? 5.776 -4.209 -9.242 1.00 86.69 97 ASN A CA 1
ATOM 787 C C . ASN A 1 97 ? 7.189 -3.667 -9.418 1.00 86.69 97 ASN A C 1
ATOM 789 O O . ASN A 1 97 ? 7.477 -3.073 -10.452 1.00 86.69 97 ASN A O 1
ATOM 793 N N . GLY A 1 98 ? 8.087 -3.905 -8.462 1.00 85.00 98 GLY A N 1
ATOM 794 C CA . GLY A 1 98 ? 9.511 -3.605 -8.661 1.00 85.00 98 GLY A CA 1
ATOM 795 C C . GLY A 1 98 ? 9.878 -2.121 -8.583 1.00 85.00 98 GLY A C 1
ATOM 796 O O . GLY A 1 98 ? 11.025 -1.753 -8.851 1.00 85.00 98 GLY A O 1
ATOM 797 N N . PHE A 1 99 ? 8.929 -1.261 -8.209 1.00 89.06 99 PHE A N 1
ATOM 798 C CA . PHE A 1 99 ? 9.138 0.181 -8.136 1.00 89.06 99 PHE A CA 1
ATOM 799 C C . PHE A 1 99 ? 10.152 0.535 -7.042 1.00 89.06 99 PHE A C 1
ATOM 801 O O . PHE A 1 99 ? 10.186 -0.053 -5.956 1.00 89.06 99 PHE A O 1
ATOM 808 N N . ASN A 1 100 ? 10.991 1.527 -7.335 1.00 90.50 100 ASN A N 1
ATOM 809 C CA . ASN A 1 100 ? 11.790 2.230 -6.333 1.00 90.50 100 ASN A CA 1
ATOM 810 C C . ASN A 1 100 ? 11.112 3.546 -5.910 1.00 90.50 100 ASN A C 1
ATOM 812 O O . ASN A 1 100 ? 10.134 3.962 -6.528 1.00 90.50 100 ASN A O 1
ATOM 816 N N . GLN A 1 101 ? 11.666 4.214 -4.892 1.00 93.75 101 GLN A N 1
ATOM 817 C CA . GLN A 1 101 ? 11.130 5.470 -4.354 1.00 93.75 101 GLN A CA 1
ATOM 818 C C . GLN A 1 101 ? 10.854 6.533 -5.434 1.00 93.75 101 GLN A C 1
ATOM 820 O O . GLN A 1 101 ? 9.733 7.013 -5.536 1.00 93.75 101 GLN A O 1
ATOM 825 N N . LYS A 1 102 ? 11.823 6.830 -6.313 1.00 91.19 102 LYS A N 1
ATOM 826 C CA . LYS A 1 102 ? 11.659 7.853 -7.365 1.00 91.19 102 LYS A CA 1
ATOM 827 C C . LYS A 1 102 ? 10.540 7.518 -8.351 1.00 91.19 102 LYS A C 1
ATOM 829 O O . LYS A 1 102 ? 9.837 8.401 -8.824 1.00 91.19 102 LYS A O 1
ATOM 834 N N . GLN A 1 103 ? 10.393 6.240 -8.693 1.00 89.69 103 GLN A N 1
ATOM 835 C CA . GLN A 1 103 ? 9.330 5.790 -9.593 1.00 89.69 103 GLN A CA 1
ATOM 836 C C . GLN A 1 103 ? 7.960 5.855 -8.911 1.00 89.69 103 GLN A C 1
ATOM 838 O O . GLN A 1 103 ? 6.974 6.187 -9.561 1.00 89.69 103 GLN A O 1
ATOM 843 N N . PHE A 1 104 ? 7.896 5.554 -7.610 1.00 93.19 104 PHE A N 1
ATOM 844 C CA . PHE A 1 104 ? 6.675 5.705 -6.823 1.00 93.19 104 PHE A CA 1
ATOM 845 C C . PHE A 1 104 ? 6.260 7.177 -6.708 1.00 93.19 104 PHE A C 1
ATOM 847 O O . PHE A 1 104 ? 5.107 7.505 -6.967 1.00 93.19 104 PHE A O 1
ATOM 854 N N . GLU A 1 105 ? 7.208 8.069 -6.421 1.00 95.00 105 GLU A N 1
ATOM 855 C CA . GLU A 1 105 ? 6.986 9.520 -6.371 1.00 95.00 105 GLU A CA 1
ATOM 856 C C . GLU A 1 105 ? 6.502 10.094 -7.702 1.00 95.00 105 GLU A C 1
ATOM 858 O O . GLU A 1 105 ? 5.699 11.022 -7.711 1.00 95.00 105 GLU A O 1
ATOM 863 N N . TYR A 1 106 ? 6.951 9.523 -8.821 1.00 90.88 106 TYR A N 1
ATOM 864 C CA . TYR A 1 106 ? 6.462 9.898 -10.142 1.00 90.88 106 TYR A CA 1
ATOM 865 C C . TYR A 1 106 ? 5.007 9.472 -10.365 1.00 90.88 106 TYR A C 1
ATOM 867 O O . TYR A 1 106 ? 4.190 10.265 -10.823 1.00 90.88 106 TYR A O 1
ATOM 875 N N . ILE A 1 107 ? 4.671 8.217 -10.054 1.00 90.38 107 ILE A N 1
ATOM 876 C CA . ILE A 1 107 ? 3.365 7.658 -10.417 1.00 90.38 107 ILE A CA 1
ATOM 877 C C . ILE A 1 107 ? 2.253 7.990 -9.423 1.00 90.38 107 ILE A C 1
ATOM 879 O O . ILE A 1 107 ? 1.099 8.125 -9.824 1.00 90.38 107 ILE A O 1
ATOM 883 N N . ALA A 1 108 ? 2.570 8.131 -8.135 1.00 94.31 108 ALA A N 1
ATOM 884 C CA . ALA A 1 108 ? 1.573 8.358 -7.095 1.00 94.31 108 ALA A CA 1
ATOM 885 C C . ALA A 1 108 ? 0.682 9.590 -7.373 1.00 94.31 108 ALA A C 1
ATOM 887 O O . ALA A 1 108 ? -0.540 9.449 -7.294 1.00 94.31 108 ALA A O 1
ATOM 888 N N . PRO A 1 109 ? 1.220 10.756 -7.794 1.00 93.62 109 PRO A N 1
ATOM 889 C CA . PRO A 1 109 ? 0.405 11.906 -8.187 1.00 93.62 109 PRO A CA 1
ATOM 890 C C . PRO A 1 109 ? -0.559 11.648 -9.350 1.00 93.62 109 PRO A C 1
ATOM 892 O O . PRO A 1 109 ? -1.578 12.328 -9.429 1.00 93.62 109 PRO A O 1
ATOM 895 N N . LEU A 1 110 ? -0.253 10.692 -10.233 1.00 91.69 110 LEU A N 1
ATOM 896 C CA . LEU A 1 110 ? -1.068 10.381 -11.410 1.00 91.69 110 LEU A CA 1
ATOM 897 C C . LEU A 1 110 ? -2.282 9.508 -11.058 1.00 91.69 110 LEU A C 1
ATOM 899 O O . LEU A 1 110 ? -3.307 9.589 -11.724 1.00 91.69 110 LEU A O 1
ATOM 903 N N . ILE A 1 111 ? -2.179 8.685 -10.009 1.00 93.06 111 ILE A N 1
ATOM 904 C CA . ILE A 1 111 ? -3.217 7.709 -9.632 1.00 93.06 111 ILE A CA 1
ATOM 905 C C . ILE A 1 111 ? -3.987 8.078 -8.355 1.00 93.06 111 ILE A C 1
ATOM 907 O O . ILE A 1 111 ? -5.004 7.454 -8.061 1.00 93.06 111 ILE A O 1
ATOM 911 N N . LYS A 1 112 ? -3.527 9.070 -7.578 1.00 94.56 112 LYS A N 1
ATOM 912 C CA . LYS A 1 112 ? -4.082 9.393 -6.246 1.00 94.56 112 LYS A CA 1
ATOM 913 C C . LYS A 1 112 ? -5.575 9.735 -6.228 1.00 94.56 112 LYS A C 1
ATOM 915 O O . LYS A 1 112 ? -6.235 9.516 -5.215 1.00 94.56 112 LYS A O 1
ATOM 920 N N . GLU A 1 113 ? -6.095 10.271 -7.332 1.00 93.38 113 GLU A N 1
ATOM 921 C CA . GLU A 1 113 ? -7.497 10.688 -7.443 1.00 93.38 113 GLU A CA 1
ATOM 922 C C . GLU A 1 113 ? -8.426 9.509 -7.771 1.00 93.38 113 GLU A C 1
ATOM 924 O O . GLU A 1 113 ? -9.619 9.573 -7.486 1.00 93.38 113 GLU A O 1
ATOM 929 N N . THR A 1 114 ? -7.910 8.417 -8.346 1.00 92.81 114 THR A N 1
ATOM 930 C CA . THR A 1 114 ? -8.736 7.292 -8.823 1.00 92.81 114 THR A CA 1
ATOM 931 C C . THR A 1 114 ? -8.520 6.004 -8.041 1.00 92.81 114 THR A C 1
ATOM 933 O O . THR A 1 114 ? -9.457 5.219 -7.909 1.00 92.81 114 THR A O 1
ATOM 936 N N . ALA A 1 115 ? -7.312 5.776 -7.518 1.00 93.88 115 ALA A N 1
ATOM 937 C CA . ALA A 1 115 ? -6.947 4.518 -6.884 1.00 93.88 115 ALA A CA 1
ATOM 938 C C . ALA A 1 115 ? -7.755 4.267 -5.597 1.00 93.88 115 ALA A C 1
ATOM 940 O O . ALA A 1 115 ? -7.627 4.987 -4.606 1.00 93.88 115 ALA A O 1
ATOM 941 N N . GLU A 1 116 ? -8.541 3.191 -5.605 1.00 94.06 116 GLU A N 1
ATOM 942 C CA . GLU A 1 116 ? -9.226 2.638 -4.435 1.00 94.06 116 GLU A CA 1
ATOM 943 C C . GLU A 1 116 ? -8.403 1.519 -3.786 1.00 94.06 116 GLU A C 1
ATOM 945 O O . GLU A 1 116 ? -8.433 1.350 -2.566 1.00 94.06 116 GLU A O 1
ATOM 950 N N . ILE A 1 117 ? -7.653 0.753 -4.580 1.00 92.00 117 ILE A N 1
ATOM 951 C CA . ILE A 1 117 ? -6.814 -0.340 -4.093 1.00 92.00 117 ILE A CA 1
ATOM 952 C C . ILE A 1 117 ? -5.434 -0.233 -4.722 1.00 92.00 117 ILE A C 1
ATOM 954 O O . ILE A 1 117 ? -5.305 -0.168 -5.943 1.00 92.00 117 ILE A O 1
ATOM 958 N N . LEU A 1 118 ? -4.400 -0.226 -3.882 1.00 94.38 118 LEU A N 1
ATOM 959 C CA . LEU A 1 118 ? -3.010 -0.152 -4.312 1.00 94.38 118 LEU A CA 1
ATOM 960 C C . LEU A 1 118 ? -2.232 -1.372 -3.825 1.00 94.38 118 LEU A C 1
ATOM 962 O O . LEU A 1 118 ? -2.122 -1.609 -2.624 1.00 94.38 118 LEU A O 1
ATOM 966 N N . CYS A 1 119 ? -1.630 -2.102 -4.759 1.00 91.94 119 CYS A N 1
ATOM 967 C CA . CYS A 1 119 ? -0.687 -3.170 -4.468 1.00 91.94 119 CYS A CA 1
ATOM 968 C C . CYS A 1 119 ? 0.738 -2.761 -4.862 1.00 91.94 119 CYS A C 1
ATOM 970 O O . CYS A 1 119 ? 1.005 -2.452 -6.023 1.00 91.94 119 CYS A O 1
ATOM 972 N N . LEU A 1 120 ? 1.655 -2.795 -3.893 1.00 92.94 120 LEU A N 1
ATOM 973 C CA . LEU A 1 120 ? 3.094 -2.611 -4.067 1.00 92.94 120 LEU A CA 1
ATOM 974 C C . LEU A 1 120 ? 3.793 -3.963 -3.893 1.00 92.94 120 LEU A C 1
ATOM 976 O O . LEU A 1 120 ? 4.095 -4.391 -2.777 1.00 92.94 120 LEU A O 1
ATOM 980 N N . PHE A 1 121 ? 4.053 -4.647 -5.001 1.00 88.00 121 PHE A N 1
ATOM 981 C CA . PHE A 1 121 ? 4.644 -5.980 -4.997 1.00 88.00 121 PHE A CA 1
ATOM 982 C C . PHE A 1 121 ? 6.130 -5.939 -5.340 1.00 88.00 121 PHE A C 1
ATOM 984 O O . PHE A 1 121 ? 6.533 -5.434 -6.387 1.00 88.00 121 PHE A O 1
ATOM 991 N N . LYS A 1 122 ? 6.973 -6.530 -4.490 1.00 87.12 122 LYS A N 1
ATOM 992 C CA . LYS A 1 122 ? 8.432 -6.537 -4.675 1.00 87.12 122 LYS A CA 1
ATOM 993 C C . LYS A 1 122 ? 8.978 -5.130 -4.903 1.00 87.12 122 LYS A C 1
ATOM 995 O O . LYS A 1 122 ? 9.792 -4.918 -5.797 1.00 87.12 122 LYS A O 1
ATOM 1000 N N . CYS A 1 123 ? 8.562 -4.176 -4.077 1.00 90.88 123 CYS A N 1
ATOM 1001 C CA . CYS A 1 123 ? 9.055 -2.800 -4.107 1.00 90.88 123 CYS A CA 1
ATOM 1002 C C . CYS A 1 123 ? 10.023 -2.547 -2.934 1.00 90.88 123 CYS A C 1
ATOM 1004 O O . CYS A 1 123 ? 9.745 -1.697 -2.087 1.00 90.88 123 CYS A O 1
ATOM 1006 N N . PRO A 1 124 ? 11.164 -3.267 -2.829 1.00 90.81 124 PRO A N 1
ATOM 1007 C CA . PRO A 1 124 ? 11.996 -3.281 -1.626 1.00 90.81 124 PRO A CA 1
ATOM 1008 C C . PRO A 1 124 ? 12.649 -1.937 -1.319 1.00 90.81 124 PRO A C 1
ATOM 1010 O O . PRO A 1 124 ? 13.101 -1.733 -0.204 1.00 90.81 124 PRO A O 1
ATOM 1013 N N . LYS A 1 125 ? 12.728 -1.027 -2.294 1.00 92.56 125 LYS A N 1
ATOM 1014 C CA . LYS A 1 125 ? 13.425 0.262 -2.176 1.00 92.56 125 LYS A CA 1
ATOM 1015 C C . LYS A 1 125 ? 12.486 1.453 -1.975 1.00 92.56 125 LYS A C 1
ATOM 1017 O O . LYS A 1 125 ? 12.955 2.583 -2.063 1.00 92.56 125 LYS A O 1
ATOM 1022 N N . ILE A 1 126 ? 11.190 1.215 -1.778 1.00 95.81 126 ILE A N 1
ATOM 1023 C CA . ILE A 1 126 ? 10.262 2.253 -1.318 1.00 95.81 126 ILE A CA 1
ATOM 1024 C C . ILE A 1 126 ? 10.374 2.295 0.204 1.00 95.81 126 ILE A C 1
ATOM 1026 O O . ILE A 1 126 ? 10.186 1.268 0.859 1.00 95.81 126 ILE A O 1
ATOM 1030 N N . ASN A 1 127 ? 10.732 3.452 0.746 1.00 96.88 127 ASN A N 1
ATOM 1031 C CA . ASN A 1 127 ? 10.912 3.659 2.184 1.00 96.88 127 ASN A CA 1
ATOM 1032 C C . ASN A 1 127 ? 10.028 4.778 2.739 1.00 96.88 127 ASN A C 1
ATOM 1034 O O . ASN A 1 127 ? 9.861 4.847 3.953 1.00 96.88 127 ASN A O 1
ATOM 1038 N N . ASP A 1 128 ? 9.440 5.596 1.866 1.00 97.75 128 ASP A N 1
ATOM 1039 C CA . ASP A 1 128 ? 8.501 6.643 2.231 1.00 97.75 128 ASP A CA 1
ATOM 1040 C C . ASP A 1 128 ? 7.200 6.498 1.431 1.00 97.75 128 ASP A C 1
ATOM 1042 O O . ASP A 1 128 ? 7.188 6.521 0.197 1.00 97.75 128 ASP A O 1
ATOM 1046 N N . LEU A 1 129 ? 6.100 6.350 2.168 1.00 97.88 129 LEU A N 1
ATOM 1047 C CA . LEU A 1 129 ? 4.735 6.264 1.655 1.00 97.88 129 LEU A CA 1
ATOM 1048 C C . LEU A 1 129 ? 3.915 7.524 1.959 1.00 97.88 129 LEU A C 1
ATOM 1050 O O . LEU A 1 129 ? 2.699 7.505 1.794 1.00 97.88 129 LEU A O 1
ATOM 1054 N N . SER A 1 130 ? 4.547 8.620 2.388 1.00 98.06 130 SER A N 1
ATOM 1055 C CA . SER A 1 130 ? 3.897 9.883 2.761 1.00 98.06 130 SER A CA 1
ATOM 1056 C C . SER A 1 130 ? 2.898 10.391 1.717 1.00 98.06 130 SER A C 1
ATOM 1058 O O . SER A 1 130 ? 1.833 10.892 2.079 1.00 98.06 130 SER A O 1
ATOM 1060 N N . LEU A 1 131 ? 3.171 10.185 0.424 1.00 98.19 131 LEU A N 1
ATOM 1061 C CA . LEU A 1 131 ? 2.267 10.546 -0.674 1.00 98.19 131 LEU A CA 1
ATOM 1062 C C . LEU A 1 131 ? 0.893 9.866 -0.595 1.00 98.19 131 LEU A C 1
ATOM 1064 O O . LEU A 1 131 ? -0.083 10.441 -1.081 1.00 98.19 131 LEU A O 1
ATOM 1068 N N . LEU A 1 132 ? 0.777 8.698 0.051 1.00 98.38 132 LEU A N 1
ATOM 1069 C CA . LEU A 1 132 ? -0.503 8.011 0.244 1.00 98.38 132 LEU A CA 1
ATOM 1070 C C . LEU A 1 132 ? -1.482 8.815 1.107 1.00 98.38 132 LEU A C 1
ATOM 1072 O O . LEU A 1 132 ? -2.688 8.668 0.923 1.00 98.38 132 LEU A O 1
ATOM 1076 N N . SER A 1 133 ? -1.003 9.738 1.952 1.00 97.69 133 SER A N 1
ATOM 1077 C CA . SER A 1 133 ? -1.862 10.676 2.704 1.00 97.69 133 SER A CA 1
ATOM 1078 C C . SER A 1 133 ? -2.768 11.524 1.798 1.00 97.69 133 SER A C 1
ATOM 1080 O O . SER A 1 133 ? -3.824 12.000 2.215 1.00 97.69 133 SER A O 1
ATOM 1082 N N . THR A 1 134 ? -2.383 11.687 0.528 1.00 97.25 134 THR A N 1
ATOM 1083 C CA . THR A 1 134 ? -3.134 12.472 -0.459 1.00 97.25 134 THR A CA 1
ATOM 1084 C C . THR A 1 134 ? -4.197 11.664 -1.208 1.00 97.25 134 THR A C 1
ATOM 1086 O O . THR A 1 134 ? -5.007 12.252 -1.920 1.00 97.25 134 THR A O 1
ATOM 1089 N N . PHE A 1 135 ? -4.244 10.338 -1.039 1.00 97.50 135 PHE A N 1
ATOM 1090 C CA . PHE A 1 135 ? -5.163 9.466 -1.770 1.00 97.50 135 PHE A CA 1
ATOM 1091 C C . PHE A 1 135 ? -6.510 9.388 -1.040 1.00 97.50 135 PHE A C 1
ATOM 1093 O O . PHE A 1 135 ? -6.710 8.568 -0.138 1.00 97.50 135 PHE A O 1
ATOM 1100 N N . LYS A 1 136 ? -7.458 10.247 -1.419 1.00 95.50 136 LYS A N 1
ATOM 1101 C CA . LYS A 1 136 ? -8.754 10.362 -0.724 1.00 95.50 136 LYS A CA 1
ATOM 1102 C C . LYS A 1 136 ? -9.668 9.151 -0.919 1.00 95.50 136 LYS A C 1
ATOM 1104 O O . LYS A 1 136 ? -10.441 8.827 -0.023 1.00 95.50 136 LYS A O 1
ATOM 1109 N N . ASN A 1 137 ? -9.537 8.467 -2.054 1.00 95.75 137 ASN A N 1
ATOM 1110 C CA . ASN A 1 137 ? -10.357 7.307 -2.406 1.00 95.75 137 ASN A CA 1
ATOM 1111 C C . ASN A 1 137 ? -9.733 5.969 -1.992 1.00 95.75 137 ASN A C 1
ATOM 1113 O O . ASN A 1 137 ? -10.357 4.935 -2.198 1.00 95.75 137 ASN A O 1
ATOM 1117 N N . LEU A 1 138 ? -8.532 5.968 -1.403 1.00 96.75 138 LEU A N 1
ATOM 1118 C CA . LEU A 1 138 ? -7.801 4.745 -1.081 1.00 96.75 138 LEU A CA 1
ATOM 1119 C C . LEU A 1 138 ? -8.484 3.972 0.047 1.00 96.75 138 LEU A C 1
ATOM 1121 O O . LEU A 1 138 ? -8.653 4.482 1.150 1.00 96.75 138 LEU A O 1
ATOM 1125 N N . ARG A 1 139 ? -8.845 2.722 -0.237 1.00 95.38 139 ARG A N 1
ATOM 1126 C CA . ARG A 1 139 ? -9.573 1.804 0.651 1.00 95.38 139 ARG A CA 1
ATOM 1127 C C . ARG A 1 139 ? -8.704 0.670 1.152 1.00 95.38 139 ARG A C 1
ATOM 1129 O O . ARG A 1 139 ? -8.919 0.186 2.263 1.00 95.38 139 ARG A O 1
ATOM 1136 N N . CYS A 1 140 ? -7.750 0.238 0.334 1.00 93.31 140 CYS A N 1
ATOM 1137 C CA . CYS A 1 140 ? -6.864 -0.865 0.658 1.00 93.31 140 CYS A CA 1
ATOM 1138 C C . CYS A 1 140 ? -5.446 -0.606 0.145 1.00 93.31 140 CYS A C 1
ATOM 1140 O O . CYS A 1 140 ? -5.255 -0.197 -1.002 1.00 93.31 140 CYS A O 1
ATOM 1142 N N . VAL A 1 141 ? -4.459 -0.889 0.996 1.00 94.69 141 VAL A N 1
ATOM 1143 C CA . VAL A 1 141 ? -3.050 -0.951 0.600 1.00 94.69 141 VAL A CA 1
ATOM 1144 C C . VAL A 1 141 ? -2.504 -2.332 0.909 1.00 94.69 141 VAL A C 1
ATOM 1146 O O . VAL A 1 141 ? -2.536 -2.790 2.054 1.00 94.69 141 VAL A O 1
ATOM 1149 N N . HIS A 1 142 ? -1.963 -2.968 -0.123 1.00 91.31 142 HIS A N 1
ATOM 1150 C CA . HIS A 1 142 ? -1.225 -4.210 -0.011 1.00 91.31 142 HIS A CA 1
ATOM 1151 C C . HIS A 1 142 ? 0.244 -3.974 -0.323 1.00 91.31 142 HIS A C 1
ATOM 1153 O O . HIS A 1 142 ? 0.585 -3.490 -1.401 1.00 91.31 142 HIS A O 1
ATOM 1159 N N . ILE A 1 143 ? 1.123 -4.351 0.594 1.00 91.88 143 ILE A N 1
ATOM 1160 C CA . ILE A 1 143 ? 2.563 -4.335 0.380 1.00 91.88 143 ILE A CA 1
ATOM 1161 C C . ILE A 1 143 ? 3.059 -5.752 0.559 1.00 91.88 143 ILE A C 1
ATOM 1163 O O . ILE A 1 143 ? 2.880 -6.348 1.615 1.00 91.88 143 ILE A O 1
ATOM 1167 N N . TYR A 1 144 ? 3.708 -6.272 -0.472 1.00 87.56 144 TYR A N 1
ATOM 1168 C CA . TYR A 1 144 ? 4.298 -7.596 -0.429 1.00 87.56 144 TYR A CA 1
ATOM 1169 C C . TYR A 1 144 ? 5.775 -7.492 -0.767 1.00 87.56 144 TYR A C 1
ATOM 1171 O O . TYR A 1 144 ? 6.148 -7.018 -1.845 1.00 87.56 144 TYR A O 1
ATOM 1179 N N . TRP A 1 145 ? 6.609 -7.986 0.142 1.00 87.19 145 TRP A N 1
ATOM 1180 C CA . TRP A 1 145 ? 8.061 -7.986 0.043 1.00 87.19 145 TRP A CA 1
ATOM 1181 C C . TRP A 1 145 ? 8.651 -6.570 -0.065 1.00 87.19 145 TRP A C 1
ATOM 1183 O O . TRP A 1 145 ? 9.108 -6.117 -1.122 1.00 87.19 145 TRP A O 1
ATOM 1193 N N . ASN A 1 146 ? 8.682 -5.886 1.080 1.00 90.75 146 ASN A N 1
ATOM 1194 C CA . ASN A 1 146 ? 9.367 -4.610 1.266 1.00 90.75 146 ASN A CA 1
ATOM 1195 C C . ASN A 1 146 ? 10.379 -4.717 2.419 1.00 90.75 146 ASN A C 1
ATOM 1197 O O . ASN A 1 146 ? 10.068 -5.223 3.485 1.00 90.75 146 ASN A O 1
ATOM 1201 N N . ASN A 1 147 ? 11.609 -4.244 2.232 1.00 88.75 147 ASN A N 1
ATOM 1202 C CA . ASN A 1 147 ? 12.652 -4.338 3.259 1.00 88.75 147 ASN A CA 1
ATOM 1203 C C . ASN A 1 147 ? 13.294 -2.985 3.605 1.00 88.75 147 ASN A C 1
ATOM 1205 O O . ASN A 1 147 ? 14.383 -2.959 4.183 1.00 88.75 147 ASN A O 1
ATOM 1209 N N . SER A 1 148 ? 12.631 -1.878 3.257 1.00 92.94 148 SER A N 1
ATOM 1210 C CA . SER A 1 148 ? 13.115 -0.516 3.523 1.00 92.94 148 SER A CA 1
ATOM 1211 C C . SER A 1 148 ? 12.106 0.383 4.238 1.00 92.94 148 SER A C 1
ATOM 1213 O O . SER A 1 148 ? 12.516 1.411 4.760 1.00 92.94 148 SER A O 1
ATOM 1215 N N . LEU A 1 149 ? 10.821 0.027 4.265 1.00 94.12 149 LEU A N 1
ATOM 1216 C CA . LEU A 1 149 ? 9.782 0.784 4.950 1.00 94.12 149 LEU A CA 1
ATOM 1217 C C . LEU A 1 149 ? 9.908 0.597 6.463 1.00 94.12 149 LEU A C 1
ATOM 1219 O O . LEU A 1 149 ? 9.812 -0.526 6.955 1.00 94.12 149 LEU A O 1
ATOM 1223 N N . GLU A 1 150 ? 10.118 1.698 7.179 1.00 94.38 150 GLU A N 1
ATOM 1224 C CA . GLU A 1 150 ? 10.299 1.709 8.640 1.00 94.38 150 GLU A CA 1
ATOM 1225 C C . GLU A 1 150 ? 9.103 2.328 9.376 1.00 94.38 150 GLU A C 1
ATOM 1227 O O . GLU A 1 150 ? 8.803 1.941 10.507 1.00 94.38 150 GLU A O 1
ATOM 1232 N N . ASN A 1 151 ? 8.390 3.242 8.710 1.00 95.38 151 ASN A N 1
ATOM 1233 C CA . ASN A 1 151 ? 7.279 4.006 9.268 1.00 95.38 151 ASN A CA 1
ATOM 1234 C C . ASN A 1 151 ? 6.057 3.934 8.344 1.00 95.38 151 ASN A C 1
ATOM 1236 O O . ASN A 1 151 ? 6.191 3.892 7.119 1.00 95.38 151 ASN A O 1
ATOM 1240 N N . LEU A 1 152 ? 4.867 3.977 8.937 1.00 96.31 152 LEU A N 1
ATOM 1241 C CA . LEU A 1 152 ? 3.626 4.256 8.215 1.00 96.31 152 LEU A CA 1
ATOM 1242 C C . LEU A 1 152 ? 3.468 5.764 7.950 1.00 96.31 152 LEU A C 1
ATOM 1244 O O . LEU A 1 152 ? 4.136 6.589 8.571 1.00 96.31 152 LEU A O 1
ATOM 1248 N N . TRP A 1 153 ? 2.587 6.124 7.016 1.00 97.50 153 TRP A N 1
ATOM 1249 C CA . TRP A 1 153 ? 2.291 7.521 6.686 1.00 97.50 153 TRP A CA 1
ATOM 1250 C C . TRP A 1 153 ? 1.180 8.101 7.574 1.00 97.50 153 TRP A C 1
ATOM 1252 O O . TRP A 1 153 ? 0.453 7.359 8.231 1.00 97.50 153 TRP A O 1
ATOM 1262 N N . ASP A 1 154 ? 1.019 9.428 7.562 1.00 97.00 154 ASP A N 1
ATOM 1263 C CA . ASP A 1 154 ? -0.113 10.105 8.209 1.00 97.00 154 ASP A CA 1
ATOM 1264 C C . ASP A 1 154 ? -1.426 9.780 7.477 1.00 97.00 154 ASP A C 1
ATOM 1266 O O . ASP A 1 154 ? -1.653 10.225 6.350 1.00 97.00 154 ASP A O 1
ATOM 1270 N N . MET A 1 155 ? -2.288 9.002 8.131 1.00 96.62 155 MET A N 1
ATOM 1271 C CA . MET A 1 155 ? -3.553 8.510 7.581 1.00 96.62 155 MET A CA 1
ATOM 1272 C C . MET A 1 155 ? -4.771 9.357 7.968 1.00 96.62 155 MET A C 1
ATOM 1274 O O . MET A 1 155 ? -5.888 8.980 7.610 1.00 96.62 155 MET A O 1
ATOM 1278 N N . LYS A 1 156 ? -4.607 10.495 8.668 1.00 94.25 156 LYS A N 1
ATOM 1279 C CA . LYS A 1 156 ? -5.746 11.314 9.152 1.00 94.25 156 LYS A CA 1
ATOM 1280 C C . LYS A 1 156 ? -6.728 11.709 8.044 1.00 94.25 156 LYS A C 1
ATOM 1282 O O . LYS A 1 156 ? -7.911 11.930 8.278 1.00 94.25 156 LYS A O 1
ATOM 1287 N N . ASP A 1 157 ? -6.191 11.814 6.837 1.00 94.69 157 ASP A N 1
ATOM 1288 C CA . ASP A 1 157 ? -6.826 12.336 5.643 1.00 94.69 157 ASP A CA 1
ATOM 1289 C C . ASP A 1 157 ? -7.341 11.232 4.701 1.00 94.69 157 ASP A C 1
ATOM 1291 O O . ASP A 1 157 ? -8.003 11.537 3.704 1.00 94.69 157 ASP A O 1
ATOM 1295 N N . ASN A 1 158 ? -7.061 9.961 5.012 1.00 97.12 158 ASN A N 1
ATOM 1296 C CA . ASN A 1 158 ? -7.489 8.793 4.248 1.00 97.12 158 ASN A CA 1
ATOM 1297 C C . ASN A 1 158 ? -8.822 8.241 4.778 1.00 97.12 158 ASN A C 1
ATOM 1299 O O . ASN A 1 158 ? -8.901 7.094 5.202 1.00 97.12 158 ASN A O 1
ATOM 1303 N N . SER A 1 159 ? -9.896 9.030 4.740 1.00 95.12 159 SER A N 1
ATOM 1304 C CA . SER A 1 159 ? -11.205 8.655 5.310 1.00 95.12 159 SER A CA 1
ATOM 1305 C C . SER A 1 159 ? -11.884 7.439 4.657 1.00 95.12 159 SER A C 1
ATOM 1307 O O . SER A 1 159 ? -12.836 6.899 5.215 1.00 95.12 159 SER A O 1
ATOM 1309 N N . ALA A 1 160 ? -11.401 6.964 3.508 1.00 96.00 160 ALA A N 1
ATOM 1310 C CA . ALA A 1 160 ? -11.890 5.748 2.859 1.00 96.00 160 ALA A CA 1
ATOM 1311 C C . ALA A 1 160 ? -11.094 4.477 3.226 1.00 96.00 160 ALA A C 1
ATOM 1313 O O . ALA A 1 160 ? -11.543 3.378 2.897 1.00 96.00 160 ALA A O 1
ATOM 1314 N N . LEU A 1 161 ? -9.938 4.605 3.894 1.00 96.56 161 LEU A N 1
ATOM 1315 C CA . LEU A 1 161 ? -8.990 3.509 4.122 1.00 96.56 161 LEU A CA 1
ATOM 1316 C C . LEU A 1 161 ? -9.507 2.525 5.174 1.00 96.56 161 LEU A C 1
ATOM 1318 O O . LEU A 1 161 ? -9.682 2.878 6.333 1.00 96.56 161 LEU A O 1
ATOM 1322 N N . MET A 1 162 ? -9.733 1.275 4.766 1.00 94.38 162 MET A N 1
ATOM 1323 C CA . MET A 1 162 ? -10.325 0.231 5.612 1.00 94.38 162 MET A CA 1
ATOM 1324 C C . MET A 1 162 ? -9.366 -0.918 5.921 1.00 94.38 162 MET A C 1
ATOM 1326 O O . MET A 1 162 ? -9.551 -1.597 6.931 1.00 94.38 162 MET A O 1
ATOM 1330 N N . ALA A 1 163 ? -8.384 -1.174 5.050 1.00 92.75 163 ALA A N 1
ATOM 1331 C CA . ALA A 1 163 ? -7.545 -2.365 5.136 1.00 92.75 163 ALA A CA 1
ATOM 1332 C C . ALA A 1 163 ? -6.077 -2.094 4.782 1.00 92.75 163 ALA A C 1
ATOM 1334 O O . ALA A 1 163 ? -5.773 -1.493 3.749 1.00 92.75 163 ALA A O 1
ATOM 1335 N N . LEU A 1 164 ? -5.174 -2.627 5.605 1.00 94.19 164 LEU A N 1
ATOM 1336 C CA . LEU A 1 164 ? -3.736 -2.675 5.354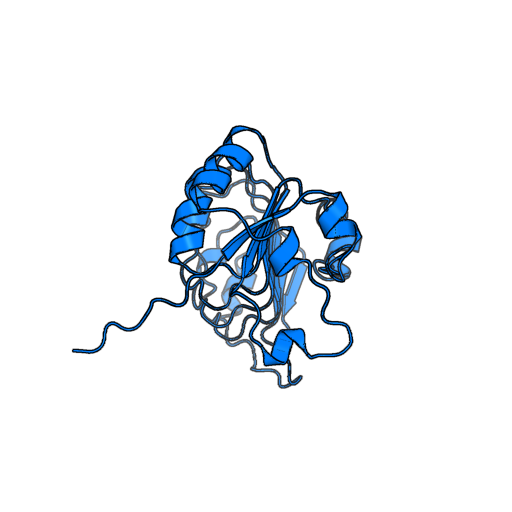 1.00 94.19 164 LEU A CA 1
ATOM 1337 C C . LEU A 1 164 ? -3.243 -4.121 5.446 1.00 94.19 164 LEU A C 1
ATOM 1339 O O . LEU A 1 164 ? -3.538 -4.823 6.411 1.00 94.19 164 LEU A O 1
ATOM 1343 N N . SER A 1 165 ? -2.474 -4.568 4.455 1.00 91.19 165 SER A N 1
ATOM 1344 C CA . SER A 1 165 ? -1.844 -5.893 4.465 1.00 91.19 165 SER A CA 1
ATOM 1345 C C . SER A 1 165 ? -0.389 -5.794 4.025 1.00 91.19 165 SER A C 1
ATOM 1347 O O . SER A 1 165 ? -0.104 -5.424 2.888 1.00 91.19 165 SER A O 1
ATOM 1349 N N . PHE A 1 166 ? 0.523 -6.051 4.957 1.00 91.25 166 PHE A N 1
ATOM 1350 C CA . PHE A 1 166 ? 1.959 -5.841 4.835 1.00 91.25 166 PHE A CA 1
ATOM 1351 C C . PHE A 1 166 ? 2.631 -7.186 5.070 1.00 91.25 166 PHE A C 1
ATOM 1353 O O . PHE A 1 166 ? 2.788 -7.613 6.209 1.00 91.25 166 PHE A O 1
ATOM 1360 N N . VAL A 1 167 ? 2.999 -7.857 3.985 1.00 86.94 167 VAL A N 1
ATOM 1361 C CA . VAL A 1 167 ? 3.539 -9.216 3.998 1.00 86.94 167 VAL A CA 1
ATOM 1362 C C . VAL A 1 167 ? 5.006 -9.188 3.604 1.00 86.94 167 VAL A C 1
ATOM 1364 O O . VAL A 1 167 ? 5.391 -8.516 2.642 1.00 86.94 167 VAL A O 1
ATOM 1367 N N . TYR A 1 168 ? 5.835 -9.914 4.349 1.00 86.56 168 TYR A N 1
ATOM 1368 C CA . TYR A 1 168 ? 7.290 -9.897 4.208 1.00 86.56 168 TYR A CA 1
ATOM 1369 C C . TYR A 1 168 ? 7.868 -8.477 4.293 1.00 86.56 168 TYR A C 1
ATOM 1371 O O . TYR A 1 168 ? 8.677 -8.058 3.453 1.00 86.56 168 TYR A O 1
ATOM 1379 N N . VAL A 1 169 ? 7.423 -7.724 5.310 1.00 87.88 169 VAL A N 1
ATOM 1380 C CA . VAL A 1 169 ? 7.914 -6.378 5.624 1.00 87.88 169 VAL A CA 1
ATOM 1381 C C . VAL A 1 169 ? 8.874 -6.419 6.809 1.00 87.88 169 VAL A C 1
ATOM 1383 O O . VAL A 1 169 ? 8.475 -6.447 7.966 1.00 87.88 169 VAL A O 1
ATOM 1386 N N . THR A 1 170 ? 10.178 -6.418 6.530 1.00 86.50 170 THR A N 1
ATOM 1387 C CA . THR A 1 170 ? 11.194 -6.795 7.536 1.00 86.50 170 THR A CA 1
ATOM 1388 C C . THR A 1 170 ? 11.717 -5.647 8.403 1.00 86.50 170 THR A C 1
ATOM 1390 O O . THR A 1 170 ? 12.582 -5.875 9.250 1.00 86.50 170 THR A O 1
ATOM 1393 N N . LYS A 1 171 ? 11.317 -4.404 8.118 1.00 90.50 171 LYS A N 1
ATOM 1394 C CA . LYS A 1 171 ? 11.848 -3.194 8.769 1.00 90.50 171 LYS A CA 1
ATOM 1395 C C . LYS A 1 171 ? 10.792 -2.301 9.414 1.00 90.50 171 LYS A C 1
ATOM 1397 O O . LYS A 1 171 ? 11.169 -1.358 10.101 1.00 90.50 171 LYS A O 1
ATOM 1402 N N . LEU A 1 172 ? 9.509 -2.589 9.209 1.00 91.75 172 LEU A N 1
ATOM 1403 C CA . LEU A 1 172 ? 8.442 -1.789 9.789 1.00 91.75 172 LEU A CA 1
ATOM 1404 C C . LEU A 1 172 ? 8.458 -1.966 11.310 1.00 91.75 172 LEU A C 1
ATOM 1406 O O . LEU A 1 172 ? 8.244 -3.072 11.801 1.00 91.75 172 LEU A O 1
ATOM 1410 N N . SER A 1 173 ? 8.712 -0.878 12.031 1.00 91.00 173 SER A N 1
ATOM 1411 C CA . SER A 1 173 ? 8.774 -0.861 13.499 1.00 91.00 173 SER A CA 1
ATOM 1412 C C . SER A 1 173 ? 7.900 0.235 14.104 1.00 91.00 173 SER A C 1
ATOM 1414 O O . SER A 1 173 ? 7.383 0.076 15.208 1.00 91.00 173 SER A O 1
ATOM 1416 N N . ASN A 1 174 ? 7.664 1.329 13.374 1.00 93.12 174 ASN A N 1
ATOM 1417 C CA . ASN A 1 174 ? 6.801 2.405 13.833 1.00 93.12 174 ASN A CA 1
ATOM 1418 C C . ASN A 1 174 ? 5.415 2.335 13.184 1.00 93.12 174 ASN A C 1
ATOM 1420 O O . ASN A 1 174 ? 5.245 2.592 11.987 1.00 93.12 174 ASN A O 1
ATOM 1424 N N . VAL A 1 175 ? 4.419 2.028 14.012 1.00 95.44 175 VAL A N 1
ATOM 1425 C CA . VAL A 1 175 ? 3.011 1.922 13.617 1.00 95.44 175 VAL A CA 1
ATOM 1426 C C . VAL A 1 175 ? 2.114 2.961 14.295 1.00 95.44 175 VAL A C 1
ATOM 1428 O O . VAL A 1 175 ? 0.898 2.874 14.170 1.00 95.44 175 VAL A O 1
ATOM 1431 N N . GLU A 1 176 ? 2.680 3.962 14.980 1.00 95.56 176 GLU A N 1
ATOM 1432 C CA . GLU A 1 176 ? 1.927 4.948 15.777 1.00 95.56 176 GLU A CA 1
ATOM 1433 C C . GLU A 1 176 ? 0.823 5.656 14.978 1.00 95.56 176 GLU A C 1
ATOM 1435 O O . GLU A 1 176 ? -0.257 5.923 15.509 1.00 95.56 176 GLU A O 1
ATOM 1440 N N . ALA A 1 177 ? 1.049 5.872 13.678 1.00 95.62 177 ALA A N 1
ATOM 1441 C CA . ALA A 1 177 ? 0.077 6.471 12.768 1.00 95.62 177 ALA A CA 1
ATOM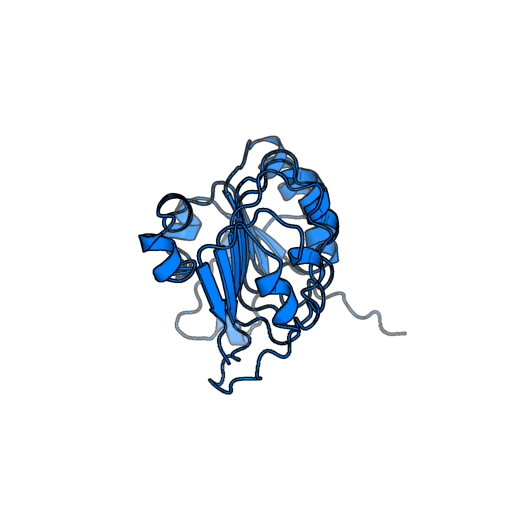 1442 C C . ALA A 1 177 ? -1.283 5.741 12.728 1.00 95.62 177 ALA A C 1
ATOM 1444 O O . ALA A 1 177 ? -2.281 6.343 12.340 1.00 95.62 177 ALA A O 1
ATOM 1445 N N . LEU A 1 178 ? -1.354 4.476 13.160 1.00 96.19 178 LEU A N 1
ATOM 1446 C CA . LEU A 1 178 ? -2.596 3.703 13.223 1.00 96.19 178 LEU A CA 1
ATOM 1447 C C . LEU A 1 178 ? -3.506 4.082 14.396 1.00 96.19 178 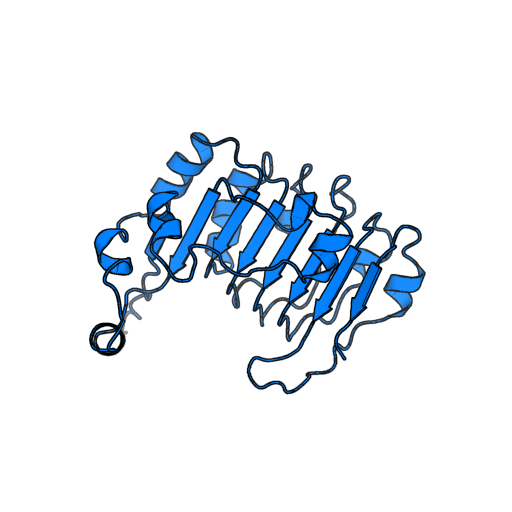LEU A C 1
ATOM 1449 O O . LEU A 1 178 ? -4.713 3.858 14.301 1.00 96.19 178 LEU A O 1
ATOM 1453 N N . ALA A 1 179 ? -2.960 4.651 15.479 1.00 92.81 179 ALA A N 1
ATOM 1454 C CA . ALA A 1 179 ? -3.626 4.766 16.784 1.00 92.81 179 ALA A CA 1
ATOM 1455 C C . ALA A 1 179 ? -5.002 5.455 16.743 1.00 92.81 179 ALA A C 1
ATOM 1457 O O . ALA A 1 179 ? -5.849 5.172 17.586 1.00 92.81 179 ALA A O 1
ATOM 1458 N N . ASN A 1 180 ? -5.224 6.346 15.772 1.00 87.56 180 ASN A N 1
ATOM 1459 C CA . ASN A 1 180 ? -6.459 7.121 15.617 1.00 87.56 180 ASN A CA 1
ATOM 1460 C C . ASN A 1 180 ? -7.119 6.925 14.245 1.00 87.56 180 ASN A C 1
ATOM 1462 O O . ASN A 1 180 ? -7.841 7.799 13.767 1.00 87.56 180 ASN A O 1
ATOM 1466 N N . THR A 1 181 ? -6.849 5.797 13.593 1.00 95.06 181 THR A N 1
ATOM 1467 C CA . THR A 1 181 ? -7.480 5.453 12.318 1.00 95.06 181 THR A CA 1
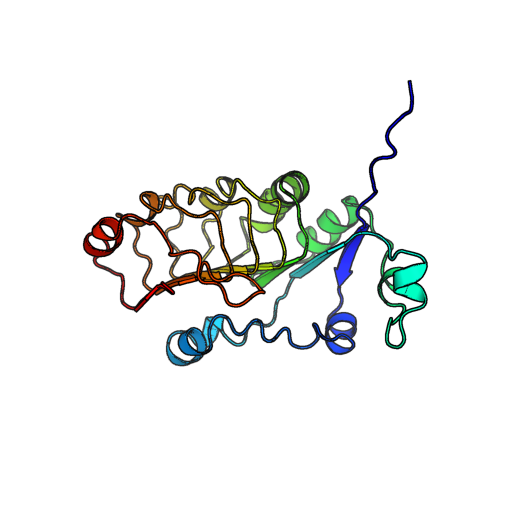ATOM 1468 C C . THR A 1 181 ? -8.788 4.698 12.534 1.00 95.06 181 THR A C 1
ATOM 1470 O O . THR A 1 181 ? -9.043 4.117 13.588 1.00 95.06 181 THR A O 1
ATOM 1473 N N . HIS A 1 182 ? -9.622 4.705 11.503 1.00 95.56 182 HIS A N 1
ATOM 1474 C CA . HIS A 1 182 ? -10.876 3.960 11.376 1.00 95.56 182 HIS A CA 1
ATOM 1475 C C . HIS A 1 182 ? -10.696 2.636 10.611 1.00 95.56 182 HIS A C 1
ATOM 1477 O O . HIS A 1 182 ? -11.672 2.019 10.184 1.00 95.56 182 HIS A O 1
ATOM 1483 N N . ILE A 1 183 ? -9.447 2.196 10.434 1.00 95.56 183 ILE A N 1
ATOM 1484 C CA . ILE A 1 183 ? -9.094 0.954 9.745 1.00 95.56 183 ILE A CA 1
ATOM 1485 C C . ILE A 1 183 ? -9.717 -0.230 10.491 1.00 95.56 183 ILE A C 1
ATOM 1487 O O . ILE A 1 183 ? -9.743 -0.275 11.723 1.00 95.56 183 ILE A O 1
ATOM 1491 N N . GLU A 1 184 ? -10.226 -1.197 9.731 1.00 94.12 184 GLU A N 1
ATOM 1492 C CA . GLU A 1 184 ? -10.937 -2.362 10.262 1.00 94.12 184 GLU A CA 1
ATOM 1493 C C . GLU A 1 184 ? -10.112 -3.651 10.160 1.00 94.12 184 GLU A C 1
ATOM 1495 O O . GLU A 1 184 ? -10.377 -4.610 10.890 1.00 94.12 184 GLU A O 1
ATOM 1500 N N . TYR A 1 185 ? -9.119 -3.684 9.267 1.00 92.00 185 TYR A N 1
ATOM 1501 C CA . TYR A 1 185 ? -8.270 -4.846 9.017 1.00 92.00 185 TYR A CA 1
ATOM 1502 C C . TYR A 1 185 ? -6.798 -4.463 8.914 1.00 92.00 185 TYR A C 1
ATOM 1504 O O . TYR A 1 185 ? -6.418 -3.617 8.098 1.00 92.00 185 TYR A O 1
ATOM 1512 N N . ILE A 1 186 ? -5.967 -5.151 9.693 1.00 92.94 186 ILE A N 1
ATOM 1513 C CA . ILE A 1 186 ? -4.513 -5.054 9.633 1.00 92.94 186 ILE A CA 1
ATOM 1514 C C . ILE A 1 186 ? -3.917 -6.460 9.592 1.00 92.94 186 ILE A C 1
ATOM 1516 O O . ILE A 1 186 ? -4.174 -7.277 10.475 1.00 92.94 186 ILE A O 1
ATOM 1520 N N . ASN A 1 187 ? -3.057 -6.706 8.607 1.00 90.06 187 ASN A N 1
ATOM 1521 C CA . ASN A 1 187 ? -2.115 -7.820 8.602 1.00 90.06 187 ASN A CA 1
ATOM 1522 C C . ASN A 1 187 ? -0.691 -7.261 8.522 1.00 90.06 187 ASN A C 1
ATOM 1524 O O . ASN A 1 187 ? -0.373 -6.557 7.562 1.00 90.06 187 ASN A O 1
ATOM 1528 N N . LEU A 1 188 ? 0.139 -7.577 9.519 1.00 90.50 188 LEU A N 1
ATOM 1529 C CA . LEU A 1 188 ? 1.572 -7.301 9.526 1.00 90.50 188 LEU A CA 1
ATOM 1530 C C . LEU A 1 188 ? 2.346 -8.618 9.680 1.00 90.50 188 LEU A C 1
ATOM 1532 O O . LEU A 1 188 ? 2.279 -9.288 10.714 1.00 90.50 188 LEU A O 1
ATOM 1536 N N . ASP A 1 189 ? 3.124 -8.956 8.660 1.00 86.50 189 ASP A N 1
ATOM 1537 C CA . ASP A 1 189 ? 4.002 -10.118 8.625 1.00 86.50 189 ASP A CA 1
ATOM 1538 C C . ASP A 1 189 ? 5.428 -9.689 8.245 1.00 86.50 189 ASP A C 1
ATOM 1540 O O . ASP A 1 189 ? 5.689 -9.180 7.150 1.00 86.50 189 ASP A O 1
ATOM 1544 N N . SER A 1 190 ? 6.359 -9.895 9.176 1.00 83.88 190 SER A N 1
ATOM 1545 C CA . SER A 1 190 ? 7.788 -9.596 9.040 1.00 83.88 190 SER A CA 1
ATOM 1546 C C . SER A 1 190 ? 8.653 -10.829 8.771 1.00 83.88 190 SER A C 1
ATOM 1548 O O . SER A 1 190 ? 9.883 -10.747 8.873 1.00 83.88 190 SER A O 1
ATOM 1550 N N . SER A 1 191 ? 8.042 -11.962 8.416 1.00 77.12 191 SER A N 1
ATOM 1551 C CA . SER A 1 191 ? 8.756 -13.164 7.987 1.00 77.12 191 SER A CA 1
ATOM 1552 C C . SER A 1 191 ? 9.696 -12.837 6.824 1.00 77.12 191 SER A C 1
ATOM 1554 O O . SER A 1 191 ? 9.418 -11.976 5.985 1.00 77.12 191 SER A O 1
ATOM 1556 N N . ASP A 1 192 ? 10.842 -13.508 6.765 1.00 67.75 192 ASP A N 1
ATOM 1557 C CA . ASP A 1 192 ? 11.710 -13.448 5.595 1.00 67.75 192 ASP A CA 1
ATOM 1558 C C . ASP A 1 192 ? 11.508 -14.673 4.689 1.00 67.75 192 ASP A C 1
ATOM 1560 O O . ASP A 1 192 ? 10.940 -15.691 5.087 1.00 67.75 192 ASP A O 1
ATOM 1564 N N . ASN A 1 193 ? 12.014 -14.600 3.453 1.00 57.03 193 ASN A N 1
ATOM 1565 C CA . ASN A 1 193 ? 11.941 -15.705 2.485 1.00 57.03 193 ASN A CA 1
ATOM 1566 C C . ASN A 1 193 ? 12.689 -16.979 2.942 1.00 57.03 193 ASN A C 1
ATOM 1568 O O . ASN A 1 193 ? 12.677 -17.974 2.221 1.00 57.03 193 ASN A O 1
ATOM 1572 N N . SER A 1 194 ? 13.382 -16.951 4.088 1.00 60.38 194 SER A N 1
ATOM 1573 C CA . SER A 1 194 ? 14.054 -18.111 4.679 1.00 60.38 194 SER A CA 1
ATOM 1574 C C . SER A 1 194 ? 13.243 -18.774 5.798 1.00 60.38 194 SER A C 1
ATOM 1576 O O . SER A 1 194 ? 13.718 -19.739 6.396 1.00 60.38 194 SER A O 1
ATOM 1578 N N . GLY A 1 195 ? 12.031 -18.276 6.081 1.00 53.72 195 GLY A N 1
ATOM 1579 C CA . GLY A 1 195 ? 11.182 -18.765 7.168 1.00 53.72 195 GLY A CA 1
ATOM 1580 C C . GLY A 1 195 ? 11.737 -18.437 8.555 1.00 53.72 195 GLY A C 1
ATOM 1581 O O . GLY A 1 195 ? 11.303 -19.020 9.547 1.00 53.72 195 GLY A O 1
ATOM 1582 N N . LYS A 1 196 ? 12.721 -17.532 8.645 1.00 55.69 196 LYS A N 1
ATOM 1583 C CA . LYS A 1 196 ? 13.211 -17.028 9.923 1.00 55.69 196 LYS A CA 1
ATOM 1584 C C . LYS A 1 196 ? 12.370 -15.816 10.281 1.00 55.69 196 LYS A C 1
ATOM 1586 O O . LYS A 1 196 ? 12.476 -14.761 9.658 1.00 55.69 196 LYS A O 1
ATOM 1591 N N . ASN A 1 197 ? 11.535 -15.974 11.300 1.00 53.44 197 ASN A N 1
ATOM 1592 C CA . ASN A 1 197 ? 10.744 -14.875 11.828 1.00 53.44 197 ASN A CA 1
ATOM 1593 C C . ASN A 1 197 ? 11.706 -13.848 12.428 1.00 53.44 197 ASN A C 1
ATOM 1595 O O . ASN A 1 197 ? 12.272 -14.043 13.507 1.00 53.44 197 ASN A O 1
ATOM 1599 N N . LYS A 1 198 ? 11.915 -12.731 11.727 1.00 61.78 198 LYS A N 1
ATOM 1600 C CA . LYS A 1 198 ? 12.275 -11.509 12.432 1.00 61.78 198 LYS A CA 1
ATOM 1601 C C . LYS A 1 198 ? 11.019 -11.094 13.163 1.00 61.78 198 LYS A C 1
ATOM 1603 O O . LYS A 1 198 ? 10.066 -10.667 12.523 1.00 61.78 198 LYS A O 1
ATOM 1608 N N . LYS A 1 199 ? 11.027 -11.260 14.483 1.00 63.44 199 LYS A N 1
ATOM 1609 C CA . LYS A 1 199 ? 9.939 -10.826 15.350 1.00 63.44 199 LYS A CA 1
ATOM 1610 C C . LYS A 1 199 ? 9.538 -9.401 14.983 1.00 63.44 199 LYS A C 1
ATOM 1612 O O . LYS A 1 199 ? 10.393 -8.513 14.990 1.00 63.44 199 LYS A O 1
ATOM 1617 N N . LEU A 1 200 ? 8.266 -9.203 14.646 1.00 72.81 200 LEU A N 1
ATOM 1618 C CA . LEU A 1 200 ? 7.721 -7.871 14.438 1.00 72.81 200 LEU A CA 1
ATOM 1619 C C . LEU A 1 200 ? 7.810 -7.114 15.771 1.00 72.81 200 LEU A C 1
ATOM 1621 O O . LEU A 1 200 ? 7.142 -7.478 16.744 1.00 72.81 200 LEU A O 1
ATOM 1625 N N . ASP A 1 201 ? 8.669 -6.100 15.824 1.00 82.00 201 ASP A N 1
ATOM 1626 C CA . ASP A 1 201 ? 8.900 -5.276 17.011 1.00 82.00 201 ASP A CA 1
ATOM 1627 C C . ASP A 1 201 ? 8.184 -3.935 16.843 1.00 82.00 201 ASP A C 1
ATOM 1629 O O . ASP A 1 201 ? 8.772 -2.926 16.457 1.00 82.00 201 ASP A O 1
ATOM 1633 N N . VAL A 1 202 ? 6.867 -3.977 17.039 1.00 88.50 202 VAL A N 1
ATOM 1634 C CA . VAL A 1 202 ? 5.974 -2.816 16.976 1.00 88.50 202 VAL A CA 1
ATOM 1635 C C . VAL A 1 202 ? 5.282 -2.631 18.323 1.00 88.50 202 VAL A C 1
ATOM 1637 O O . VAL A 1 202 ? 4.959 -3.611 19.004 1.00 88.50 202 VAL A O 1
ATOM 1640 N N . ASP A 1 203 ? 5.012 -1.381 18.702 1.00 91.69 203 ASP A N 1
ATOM 1641 C CA . ASP A 1 203 ? 4.247 -1.078 19.912 1.00 91.69 203 ASP A CA 1
ATOM 1642 C C . ASP A 1 203 ? 2.795 -1.554 19.766 1.00 91.69 203 ASP A C 1
ATOM 1644 O O . ASP A 1 203 ? 1.983 -0.972 19.044 1.00 91.69 203 ASP A O 1
ATOM 1648 N N . LYS A 1 204 ? 2.456 -2.626 20.486 1.00 91.25 204 LYS A N 1
ATOM 1649 C CA . LYS A 1 204 ? 1.123 -3.233 20.439 1.00 91.25 204 LYS A CA 1
ATOM 1650 C C . LYS A 1 204 ? 0.040 -2.368 21.085 1.00 91.25 204 LYS A C 1
ATOM 1652 O O . LYS A 1 204 ? -1.125 -2.528 20.727 1.00 91.25 204 LYS A O 1
ATOM 1657 N N . SER A 1 205 ? 0.402 -1.434 21.972 1.00 94.06 205 SER A N 1
ATOM 1658 C CA . SER A 1 205 ? -0.560 -0.529 22.621 1.00 94.06 205 SER A CA 1
ATOM 1659 C C . SER A 1 205 ? -1.264 0.393 21.618 1.00 94.06 205 SER A C 1
ATOM 1661 O O . SER A 1 205 ? -2.346 0.917 21.883 1.00 94.06 205 SER A O 1
ATOM 1663 N N . VAL A 1 206 ? -0.679 0.569 20.428 1.00 95.75 206 VAL A N 1
ATOM 1664 C CA . VAL A 1 206 ? -1.300 1.281 19.310 1.00 95.75 206 VAL A CA 1
ATOM 1665 C C . VAL A 1 206 ? -2.614 0.620 18.897 1.00 95.75 206 VAL A C 1
ATOM 1667 O O . VAL A 1 206 ? -3.610 1.318 18.716 1.00 95.75 206 VAL A O 1
ATOM 1670 N N . PHE A 1 207 ? -2.650 -0.712 18.793 1.00 94.94 207 PHE A N 1
ATOM 1671 C CA . PHE A 1 207 ? -3.841 -1.436 18.337 1.00 94.94 207 PHE A CA 1
ATOM 1672 C C . PHE A 1 207 ? -4.977 -1.396 19.365 1.00 94.94 207 PHE A C 1
ATOM 1674 O O . PHE A 1 207 ? -6.143 -1.402 18.987 1.00 94.94 207 PHE A O 1
ATOM 1681 N N . GLU A 1 208 ? -4.659 -1.275 20.656 1.00 93.06 208 GLU A N 1
ATOM 1682 C CA . GLU A 1 208 ? -5.653 -1.133 21.731 1.00 93.06 208 GLU A CA 1
ATOM 1683 C C . GLU A 1 208 ? -6.438 0.187 21.635 1.00 93.06 208 GLU A C 1
ATOM 1685 O O . GLU A 1 208 ? -7.580 0.276 22.088 1.00 93.06 208 GLU A O 1
ATOM 1690 N N . LYS A 1 209 ? -5.850 1.218 21.012 1.00 94.19 209 LYS A N 1
ATOM 1691 C CA . LYS A 1 209 ? -6.498 2.520 20.782 1.00 94.19 209 LYS A CA 1
ATOM 1692 C C . LYS A 1 209 ? -7.463 2.493 19.587 1.00 94.19 209 LYS A C 1
ATOM 1694 O O . LYS A 1 209 ? -8.349 3.346 19.494 1.00 94.19 209 LYS A O 1
ATOM 1699 N N . MET A 1 210 ? -7.336 1.503 18.700 1.00 95.69 210 MET A N 1
ATOM 1700 C CA . MET A 1 210 ? -8.102 1.404 17.456 1.00 95.69 210 MET A CA 1
ATOM 1701 C C . MET A 1 210 ? -9.495 0.806 17.683 1.00 95.69 210 MET A C 1
ATOM 1703 O O . MET A 1 210 ? -9.717 -0.395 17.551 1.00 95.69 210 MET A O 1
ATOM 1707 N N . LYS A 1 211 ? -10.478 1.660 17.974 1.00 92.62 211 LYS A N 1
ATOM 1708 C CA . LYS A 1 211 ? -11.854 1.235 18.309 1.00 92.62 211 LYS A CA 1
ATOM 1709 C C . LYS A 1 211 ? -12.608 0.532 17.172 1.00 92.62 211 LYS A C 1
ATOM 1711 O O . LYS A 1 211 ? -13.604 -0.138 17.426 1.00 92.62 211 LYS A O 1
ATOM 1716 N N . THR A 1 212 ? -12.181 0.732 15.930 1.00 94.56 212 THR A N 1
ATOM 1717 C CA . THR A 1 212 ? -12.802 0.167 14.721 1.00 94.56 212 THR A CA 1
ATOM 1718 C C . THR A 1 212 ? -12.120 -1.107 14.240 1.00 94.56 212 THR A C 1
ATOM 1720 O O . THR A 1 212 ? -12.628 -1.743 13.318 1.00 94.56 212 THR A O 1
ATOM 1723 N N . LEU A 1 213 ? -10.972 -1.471 14.821 1.00 94.69 213 LEU A N 1
ATOM 1724 C CA . LEU A 1 213 ? -10.191 -2.617 14.380 1.00 94.69 213 LEU A CA 1
ATOM 1725 C C . LEU A 1 213 ? -10.954 -3.907 14.688 1.00 94.69 213 LEU A C 1
ATOM 1727 O O . LEU A 1 213 ? -11.203 -4.237 15.845 1.00 94.69 213 LEU A O 1
ATOM 1731 N N . LYS A 1 214 ? -11.329 -4.640 13.639 1.00 91.50 214 LYS A N 1
ATOM 1732 C CA . LYS A 1 214 ? -12.058 -5.914 13.741 1.00 91.50 214 LYS A CA 1
ATOM 1733 C C . LYS A 1 214 ? -11.118 -7.103 13.598 1.00 91.50 214 LYS A C 1
ATOM 1735 O O . LYS A 1 214 ? -11.364 -8.158 14.175 1.00 91.50 214 LYS A O 1
ATOM 1740 N N . HIS A 1 215 ? -10.043 -6.928 12.829 1.00 89.19 215 HIS A N 1
ATOM 1741 C CA . HIS A 1 215 ? -9.114 -7.995 12.487 1.00 89.19 215 HIS A CA 1
ATOM 1742 C C . HIS A 1 215 ? -7.674 -7.512 12.571 1.00 89.19 215 HIS A C 1
ATOM 1744 O O . HIS A 1 215 ? -7.283 -6.562 11.894 1.00 89.19 215 HIS A O 1
ATOM 1750 N N . LEU A 1 216 ? -6.891 -8.213 13.384 1.00 90.81 216 LEU A N 1
ATOM 1751 C CA . LEU A 1 216 ? -5.469 -7.982 13.561 1.00 90.81 216 LEU A CA 1
ATOM 1752 C C . LEU A 1 216 ? -4.733 -9.308 13.396 1.00 90.81 216 LEU A C 1
ATOM 1754 O O . LEU A 1 216 ? -4.905 -10.219 14.205 1.00 90.81 216 LEU A O 1
ATOM 1758 N N . PHE A 1 217 ? -3.908 -9.401 12.361 1.00 87.44 217 PHE A N 1
ATOM 1759 C CA . PHE A 1 217 ? -2.997 -10.514 12.148 1.00 87.44 217 PHE A CA 1
ATOM 1760 C C . PHE A 1 217 ? -1.562 -10.019 12.303 1.00 87.44 217 PHE A C 1
ATOM 1762 O O . PHE A 1 217 ? -1.138 -9.103 11.601 1.00 87.44 217 PHE A O 1
ATOM 1769 N N . LEU A 1 218 ? -0.830 -10.607 13.248 1.00 86.88 218 LEU A N 1
ATOM 1770 C CA . LEU A 1 218 ? 0.571 -10.300 13.514 1.00 86.88 218 LEU A CA 1
ATOM 1771 C C . LEU A 1 218 ? 1.356 -11.607 13.470 1.00 86.88 218 LEU A C 1
ATOM 1773 O O . LEU A 1 218 ? 1.139 -12.473 14.320 1.00 86.88 218 LEU A O 1
ATOM 1777 N N . THR A 1 219 ? 2.268 -11.744 12.511 1.00 77.06 219 THR A N 1
ATOM 1778 C CA . THR A 1 219 ? 3.197 -12.884 12.494 1.00 77.06 219 THR A CA 1
ATOM 1779 C C . THR A 1 219 ? 4.426 -12.531 13.326 1.00 77.06 219 THR A C 1
ATOM 1781 O O . THR A 1 219 ? 5.064 -11.504 13.093 1.00 77.06 219 THR A O 1
ATOM 1784 N N . ILE A 1 220 ? 4.700 -13.351 14.346 1.00 55.16 220 ILE A N 1
ATOM 1785 C CA . ILE A 1 220 ? 5.699 -13.122 15.405 1.00 55.16 220 ILE A CA 1
ATOM 1786 C C . ILE A 1 220 ? 6.883 -14.069 15.232 1.00 55.16 220 ILE A C 1
ATOM 1788 O O . ILE A 1 220 ? 6.651 -15.268 14.958 1.00 55.16 220 ILE A O 1
#

Secondary structure (DSSP, 8-state):
---------EEEE--HHHHHTSTTSS----S-HHHHHH-HHHHS---SEEEEEEPPPPHHHHHSTT--THHHHS--B-THHHHHHHHT---SEEEEES-BHHHHHHHHHHHTTT-SEEEEES-TB----GGGGG-TT--EEEEEEESS--B----TT-TT--EEEEEEESS--B-GGGTT----EEEEE-B-TTS-B------THHHHH-TT--EEEEE-

pLDDT: mean 77.88, std 17.76, range [34.03, 98.38]

Foldseek 3Di:
DDPPDDQDWFKFKDDLVLCCVDVNVPPVPQPPVVCCVVPVVQRPDDFPTAMETGGPDDPVLCPDVVNDCCCVVGRDDDPVVLLVSLVVDLTAHYEYEQDAQVSCVSNLVSNLARHQEYEYYNHQHHADPQSNLSRQNHAEYHYAAYARHAEDYQNPRNLNHAEYAHACHQRHAEPLSQQPDLHAYYADANAHPVRDGPQRNYDPVSVVSRPNHNYYHGDD